Protein AF-A0A1B6HQV2-F1 (afdb_monomer_lite)

Secondary structure (DSSP, 8-state):
-------------S--S-PPPSS----S-------------S---TTS-----------PPP-PPPTT---------TT----------TTTS----HHHHHHHHHTTSPPHHHHHHHHHHHHHHHHHHHHHHHHHHHHHHHHHHHHHHHHHHHHHHHHHHHHHHHHHHHHHHHHHHHHHHHHHHHHHHHHHHHHHHHHHHHHHHHHHHHHHHHHHHHHT--GGG----HHHHHHHHHHHHH-

Foldseek 3Di:
DDDDDDDDPPDDDPDPPPDDDPDDDDDDPDDDDPPDDDDDDPDDDPPDDPPDPPVPPPPPDPPDPPPPDDPDPPDDPPPDPDDPPPDQPPVPRDPPVVVNVVVVVVVVDDDPVRVVVVVVVVVVVVVVVVVVVVVVVVVVVVVVVVVVVVVVVVVVVVVVVVVVVVVVVVVVVVVVVVVVVVVVVVVVVVVVVVVVVVVVLVVLVVLLVVLVVVLVVLCVDDDPSNDPDPVPVVSVVSNVVSD

Radius of gyration: 56.28 Å; chains: 1; bounding box: 92×66×167 Å

Sequence (243 aa):
MGAKTVMYSQLQPWSAAGAPPCMEQVSGPLVPLRISNYYKTPRPHPWRPTMGYENVEVVPLPSQPVTNALVDAGCSPRGMATEPLRFPNLVSGTERNPAHAARAALYTRYTPYEWTQNNLNHYNESDSNRNFAERLRSDAVRTMRETDEKTQVGQRDAGRRLGERITDITFWRNELATELERMIAESNLLQDTRRALEKARQDCEPPLHIAQECLYHRENRQGIDLVHDQAEQAILREVENLR

Structure (mmCIF, N/CA/C/O backbone):
data_AF-A0A1B6HQV2-F1
#
_entry.id   AF-A0A1B6HQV2-F1
#
loop_
_atom_site.group_PDB
_atom_site.id
_atom_site.type_symbol
_atom_site.label_atom_id
_atom_site.label_alt_id
_atom_site.label_comp_id
_atom_site.label_asym_id
_atom_site.label_entity_id
_atom_site.label_seq_id
_atom_site.pdbx_PDB_ins_code
_atom_site.Cartn_x
_atom_site.Cartn_y
_atom_site.Cartn_z
_atom_site.occupancy
_atom_site.B_iso_or_equiv
_atom_site.auth_seq_id
_atom_site.auth_comp_id
_atom_site.auth_asym_id
_atom_site.auth_atom_id
_atom_site.pdbx_PDB_model_num
ATOM 1 N N . MET A 1 1 ? -33.202 -7.731 -42.184 1.00 38.94 1 MET A N 1
ATOM 2 C CA . MET A 1 1 ? -31.990 -8.560 -42.360 1.00 38.94 1 MET A CA 1
ATOM 3 C C . MET A 1 1 ? -31.153 -7.933 -43.465 1.00 38.94 1 MET A C 1
ATOM 5 O O . MET A 1 1 ? -31.503 -8.081 -44.624 1.00 38.94 1 MET A O 1
ATOM 9 N N . GLY A 1 2 ? -30.140 -7.136 -43.113 1.00 40.97 2 GLY A N 1
ATOM 10 C CA . GLY A 1 2 ? -29.234 -6.502 -44.078 1.00 40.97 2 GLY A CA 1
ATOM 11 C C . GLY A 1 2 ? -27.887 -7.217 -44.060 1.00 40.97 2 GLY A C 1
ATOM 12 O O . GLY A 1 2 ? -27.273 -7.321 -42.998 1.00 40.97 2 GLY A O 1
ATOM 13 N N . ALA A 1 3 ? -27.470 -7.756 -45.203 1.00 45.06 3 ALA A N 1
ATOM 14 C CA . ALA A 1 3 ? -26.218 -8.487 -45.353 1.00 45.06 3 ALA A CA 1
ATOM 15 C C . ALA A 1 3 ? -25.016 -7.556 -45.116 1.00 45.06 3 ALA A C 1
ATOM 17 O O . ALA A 1 3 ? -24.882 -6.526 -45.774 1.00 45.06 3 ALA A O 1
ATOM 18 N N . LYS A 1 4 ? -24.142 -7.910 -44.165 1.00 39.09 4 LYS A N 1
ATOM 19 C CA . LYS A 1 4 ? -22.852 -7.242 -43.959 1.00 39.09 4 LYS A CA 1
ATOM 20 C C . LYS A 1 4 ? -21.823 -7.886 -44.886 1.00 39.09 4 LYS A C 1
ATOM 22 O O . LYS A 1 4 ? -21.407 -9.016 -44.648 1.00 39.09 4 LYS A O 1
ATOM 27 N N . THR A 1 5 ? -21.416 -7.169 -45.926 1.00 44.78 5 THR A N 1
ATOM 28 C CA . THR A 1 5 ? -20.267 -7.543 -46.757 1.00 44.78 5 THR A CA 1
ATOM 29 C C . THR A 1 5 ? -18.990 -7.345 -45.941 1.00 44.78 5 THR A C 1
ATOM 31 O O . THR A 1 5 ? -18.633 -6.219 -45.601 1.00 44.78 5 THR A O 1
ATOM 34 N N . VAL A 1 6 ? -18.323 -8.444 -45.590 1.00 44.47 6 VAL A N 1
ATOM 35 C CA . VAL A 1 6 ? -17.022 -8.442 -44.908 1.00 44.47 6 VAL A CA 1
ATOM 36 C C . VAL A 1 6 ? -15.936 -8.472 -45.979 1.00 44.47 6 VAL A C 1
ATOM 38 O O . VAL A 1 6 ? -15.788 -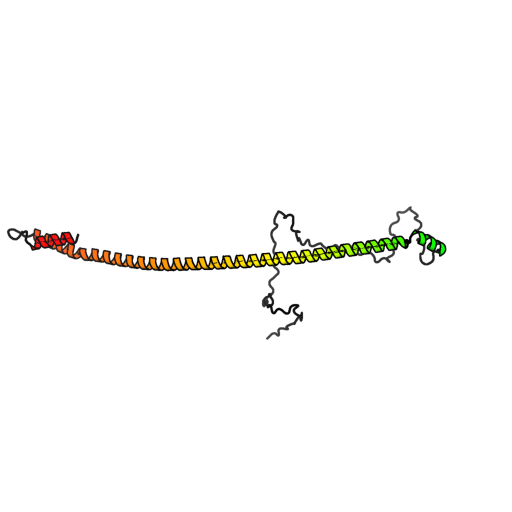9.468 -46.681 1.00 44.47 6 VAL A O 1
ATOM 41 N N . MET A 1 7 ? -15.184 -7.382 -46.125 1.00 42.34 7 MET A N 1
ATOM 42 C CA . MET A 1 7 ? -13.993 -7.352 -46.977 1.00 42.34 7 MET A CA 1
ATOM 43 C C . MET A 1 7 ? -12.786 -7.767 -46.132 1.00 42.34 7 MET A C 1
ATOM 45 O O . MET A 1 7 ? -12.382 -7.042 -45.224 1.00 42.34 7 MET A O 1
ATOM 49 N N . TYR A 1 8 ? -12.213 -8.937 -46.415 1.00 40.41 8 TYR A N 1
ATOM 50 C CA . TYR A 1 8 ? -10.944 -9.359 -45.827 1.00 40.41 8 TYR A CA 1
ATOM 51 C C . TYR A 1 8 ? -9.790 -8.682 -46.574 1.00 40.41 8 TYR A C 1
ATOM 53 O O . TYR A 1 8 ? -9.487 -9.026 -47.713 1.00 40.41 8 TYR A O 1
ATOM 61 N N . SER A 1 9 ? -9.122 -7.729 -45.925 1.00 45.09 9 SER A N 1
ATOM 62 C CA . SER A 1 9 ? -7.793 -7.272 -46.337 1.00 45.09 9 SER A CA 1
ATOM 63 C C . SER A 1 9 ? -6.770 -8.285 -45.828 1.00 45.09 9 SER A C 1
ATOM 65 O O . SER A 1 9 ? -6.369 -8.247 -44.665 1.00 45.09 9 SER A O 1
ATOM 67 N N . GLN A 1 10 ? -6.376 -9.221 -46.689 1.00 45.88 10 GLN A N 1
ATOM 68 C CA . GLN A 1 10 ? -5.333 -10.203 -46.409 1.00 45.88 10 GLN A CA 1
ATOM 69 C C . GLN A 1 10 ? -3.955 -9.520 -46.428 1.00 45.88 10 GLN A C 1
ATOM 71 O O . GLN A 1 10 ? -3.241 -9.560 -47.424 1.00 45.88 10 GLN A O 1
ATOM 76 N N . LEU A 1 11 ? -3.574 -8.892 -45.317 1.00 44.22 11 LEU A N 1
ATOM 77 C CA . LEU A 1 11 ? -2.174 -8.587 -45.029 1.00 44.22 11 LEU A CA 1
ATOM 78 C C . LEU A 1 11 ? -1.696 -9.590 -43.980 1.00 44.22 11 LEU A C 1
ATOM 80 O O . LEU A 1 11 ? -2.196 -9.626 -42.857 1.00 44.22 11 LEU A O 1
ATOM 84 N N . GLN A 1 12 ? -0.784 -10.465 -44.399 1.00 43.91 12 GLN A N 1
ATOM 85 C CA . GLN A 1 12 ? -0.153 -11.475 -43.549 1.00 43.91 12 GLN A CA 1
ATOM 86 C C . GLN A 1 12 ? 0.521 -10.812 -42.327 1.00 43.91 12 GLN A C 1
ATOM 88 O O . GLN A 1 12 ? 1.139 -9.755 -42.485 1.00 43.91 12 GLN A O 1
ATOM 93 N N . PRO A 1 13 ? 0.455 -11.411 -41.122 1.00 45.69 13 PRO A N 1
ATOM 94 C CA . PRO A 1 13 ? 1.165 -10.902 -39.952 1.00 45.69 13 PRO A CA 1
ATOM 95 C C . PRO A 1 13 ? 2.679 -11.050 -40.144 1.00 45.69 13 PRO A C 1
ATOM 97 O O . PRO A 1 13 ? 3.160 -12.129 -40.479 1.00 45.69 13 PRO A O 1
ATOM 100 N N . TRP A 1 14 ? 3.450 -9.991 -39.885 1.00 42.97 14 TRP A N 1
ATOM 101 C CA . TRP A 1 14 ? 4.913 -10.013 -40.038 1.00 42.97 14 TRP A CA 1
ATOM 102 C C . TRP A 1 14 ? 5.653 -10.774 -38.917 1.00 42.97 14 TRP A C 1
ATOM 104 O O . TRP A 1 14 ? 6.879 -10.839 -38.919 1.00 42.97 14 TRP A O 1
ATOM 114 N N . SER A 1 15 ? 4.936 -11.352 -37.948 1.00 51.12 15 SER A N 1
ATOM 115 C CA . SER A 1 15 ? 5.536 -11.983 -36.771 1.00 51.12 15 SER A CA 1
ATOM 116 C C . SER A 1 15 ? 4.798 -13.255 -36.357 1.00 51.12 15 SER A C 1
ATOM 118 O O . SER A 1 15 ? 3.571 -13.281 -36.291 1.00 51.12 15 SER A O 1
ATOM 120 N N . ALA A 1 16 ? 5.572 -14.301 -36.051 1.00 47.38 16 ALA A N 1
ATOM 121 C CA . ALA A 1 16 ? 5.103 -15.605 -35.577 1.00 47.38 16 ALA A CA 1
ATOM 122 C C . ALA A 1 16 ? 4.893 -15.670 -34.049 1.00 47.38 16 ALA A C 1
ATOM 124 O O . ALA A 1 16 ? 4.540 -16.720 -33.515 1.00 47.38 16 ALA A O 1
ATOM 125 N N . ALA A 1 17 ? 5.107 -14.569 -33.325 1.00 49.97 17 ALA A N 1
ATOM 126 C CA . ALA A 1 17 ? 4.771 -14.493 -31.909 1.00 49.97 17 ALA A CA 1
ATOM 127 C C . ALA A 1 17 ? 3.278 -14.164 -31.783 1.00 49.97 17 ALA A C 1
ATOM 129 O O . ALA A 1 17 ? 2.864 -13.074 -32.167 1.00 49.97 17 ALA A O 1
ATOM 130 N N . GLY A 1 18 ? 2.477 -15.107 -31.277 1.00 50.56 18 GLY A N 1
ATOM 131 C CA . GLY A 1 18 ? 1.019 -15.010 -31.112 1.00 50.56 18 GLY A CA 1
ATOM 132 C C . GLY A 1 18 ? 0.544 -13.951 -30.108 1.00 50.56 18 GLY A C 1
ATOM 133 O O . GLY A 1 18 ? -0.189 -14.267 -29.176 1.00 50.56 18 GLY A O 1
ATOM 134 N N . ALA A 1 19 ? 0.957 -12.697 -30.284 1.00 48.72 19 ALA A N 1
ATOM 135 C CA . ALA A 1 19 ? 0.431 -11.555 -29.560 1.00 48.72 19 ALA A CA 1
ATOM 136 C C . ALA A 1 19 ? -0.915 -11.137 -30.184 1.00 48.72 19 ALA A C 1
ATOM 138 O O . ALA A 1 19 ? -0.982 -10.943 -31.403 1.00 48.72 19 ALA A O 1
ATOM 139 N N . PRO A 1 20 ? -1.994 -10.996 -29.394 1.00 49.72 20 PRO A N 1
ATOM 140 C CA . PRO A 1 20 ? -3.262 -10.510 -29.916 1.00 49.72 20 PRO A CA 1
ATOM 141 C C . PRO A 1 20 ? -3.108 -9.060 -30.418 1.00 49.72 20 PRO A C 1
ATOM 143 O O . PRO A 1 20 ? -2.337 -8.292 -29.832 1.00 49.72 20 PRO A O 1
ATOM 146 N N . PRO A 1 21 ? -3.815 -8.658 -31.492 1.00 49.97 21 PRO A N 1
ATOM 147 C CA . PRO A 1 21 ? -3.730 -7.303 -32.025 1.00 49.97 21 PRO A CA 1
ATOM 148 C C . PRO A 1 21 ? -4.145 -6.293 -30.950 1.00 49.97 21 PRO A C 1
ATOM 150 O O . PRO A 1 21 ? -5.213 -6.418 -30.359 1.00 49.97 21 PRO A O 1
ATOM 153 N N . CYS A 1 22 ? -3.325 -5.271 -30.710 1.00 50.47 22 CYS A N 1
ATOM 154 C CA . CYS A 1 22 ? -3.585 -4.234 -29.705 1.00 50.47 22 CYS A CA 1
ATOM 155 C C . CYS A 1 22 ? -4.666 -3.213 -30.110 1.00 50.47 22 CYS A C 1
ATOM 157 O O . CYS A 1 22 ? -4.831 -2.200 -29.432 1.00 50.47 22 CYS A O 1
ATOM 159 N N . MET A 1 23 ? -5.394 -3.448 -31.203 1.00 48.88 23 MET A N 1
ATOM 160 C CA . MET A 1 23 ? -6.497 -2.593 -31.627 1.00 48.88 23 MET A CA 1
ATOM 161 C C . MET A 1 23 ? -7.816 -3.341 -31.497 1.00 48.88 23 MET A C 1
ATOM 163 O O . MET A 1 23 ? -8.076 -4.328 -32.183 1.00 48.88 23 MET A O 1
ATOM 167 N N . GLU A 1 24 ? -8.627 -2.843 -30.574 1.00 54.00 24 GLU A N 1
ATOM 168 C CA . GLU A 1 24 ? -9.977 -3.298 -30.293 1.00 54.00 24 GLU A CA 1
ATOM 169 C C . GLU A 1 24 ? -10.894 -3.110 -31.514 1.00 54.00 24 GLU A C 1
ATOM 171 O O . GLU A 1 24 ? -10.755 -2.175 -32.309 1.00 54.00 24 GLU A O 1
ATOM 176 N N . GLN A 1 25 ? -11.845 -4.027 -31.673 1.00 42.69 25 GLN A N 1
ATOM 177 C CA . GLN A 1 25 ? -12.795 -4.049 -32.776 1.00 42.69 25 GLN A CA 1
ATOM 178 C C . GLN A 1 25 ? -13.815 -2.909 -32.607 1.00 42.69 25 GLN A C 1
ATOM 180 O O . GLN A 1 25 ? -14.772 -3.023 -31.843 1.00 42.69 25 GLN A O 1
ATOM 185 N N . VAL A 1 26 ? -13.634 -1.797 -33.326 1.00 45.22 26 VAL A N 1
ATOM 186 C CA . VAL A 1 26 ? -14.568 -0.660 -33.268 1.00 45.22 26 VAL A CA 1
ATOM 187 C C . VAL A 1 26 ? -15.853 -1.021 -34.011 1.00 45.22 26 VAL A C 1
ATOM 189 O O . VAL A 1 26 ? -15.955 -0.900 -35.231 1.00 45.22 26 VAL A O 1
ATOM 192 N N . SER A 1 27 ? -16.856 -1.480 -33.266 1.00 45.59 27 SER A N 1
ATOM 193 C CA . SER A 1 27 ? -18.238 -1.536 -33.737 1.00 45.59 27 SER A CA 1
ATOM 194 C C . SER A 1 27 ? -19.009 -0.353 -33.150 1.00 45.59 27 SER A C 1
ATOM 196 O O . SER A 1 27 ? -19.350 -0.327 -31.974 1.00 45.59 27 SER A O 1
ATOM 198 N N . GLY A 1 28 ? -19.246 0.669 -33.974 1.00 54.72 28 GLY A N 1
ATOM 199 C CA . GLY A 1 28 ? -19.989 1.869 -33.592 1.00 54.72 28 GLY A CA 1
ATOM 200 C C . GLY A 1 28 ? -20.002 2.918 -34.711 1.00 54.72 28 GLY A C 1
ATOM 201 O O . GLY A 1 28 ? -19.151 2.861 -35.602 1.00 54.72 28 GLY A O 1
ATOM 202 N N . PRO A 1 29 ? -20.978 3.844 -34.723 1.00 47.47 29 PRO A N 1
ATOM 203 C CA . PRO A 1 29 ? -21.042 4.909 -35.722 1.00 47.47 29 PRO A CA 1
ATOM 204 C C . PRO A 1 29 ? -19.807 5.819 -35.634 1.00 47.47 29 PRO A C 1
ATOM 206 O O . PRO A 1 29 ? -19.293 6.075 -34.546 1.00 47.47 29 PRO A O 1
ATOM 209 N N . LEU A 1 30 ? -19.333 6.298 -36.791 1.00 46.31 30 LEU A N 1
ATOM 210 C CA . LEU A 1 30 ? -18.141 7.145 -36.911 1.00 46.31 30 LEU A CA 1
ATOM 211 C C . LEU A 1 30 ? -18.279 8.402 -36.038 1.00 46.31 30 LEU A C 1
ATOM 213 O O . LEU A 1 30 ? -19.141 9.247 -36.279 1.00 46.31 30 LEU A O 1
ATOM 217 N N . VAL A 1 31 ? -17.414 8.529 -35.031 1.00 48.00 31 VAL A N 1
ATOM 218 C CA . VAL A 1 31 ? -17.305 9.745 -34.217 1.00 48.00 31 VAL A CA 1
ATOM 219 C C . VAL A 1 31 ? -16.608 10.828 -35.057 1.00 48.00 31 VAL A C 1
ATOM 221 O O . VAL A 1 31 ? -15.576 10.535 -35.665 1.00 48.00 31 VAL A O 1
ATOM 224 N N . PRO A 1 32 ? -17.120 12.074 -35.115 1.00 46.41 32 PRO A N 1
ATOM 225 C CA . PRO A 1 32 ? -16.472 13.141 -35.870 1.00 46.41 32 PRO A CA 1
ATOM 226 C C . PRO A 1 32 ? -15.071 13.451 -35.329 1.00 46.41 32 PRO A C 1
ATOM 228 O O . PRO A 1 32 ? -14.851 13.468 -34.116 1.00 46.41 32 PRO A O 1
ATOM 231 N N . LEU A 1 33 ? -14.139 13.753 -36.236 1.00 42.56 33 LEU A N 1
ATOM 232 C CA . LEU A 1 33 ? -12.773 14.175 -35.922 1.00 42.56 33 LEU A CA 1
ATOM 233 C C . LEU A 1 33 ? -12.781 15.403 -34.996 1.00 42.56 33 LEU A C 1
ATOM 235 O O . LEU A 1 33 ? -13.087 16.522 -35.407 1.00 42.56 33 LEU A O 1
ATOM 239 N N . ARG A 1 34 ? -12.408 15.199 -33.730 1.00 40.31 34 ARG A N 1
ATOM 240 C CA . ARG A 1 34 ? -12.084 16.277 -32.791 1.00 40.31 34 ARG A CA 1
ATOM 241 C C . ARG A 1 34 ? -10.742 16.893 -33.195 1.00 40.31 34 ARG A C 1
ATOM 243 O O . ARG A 1 34 ? -9.69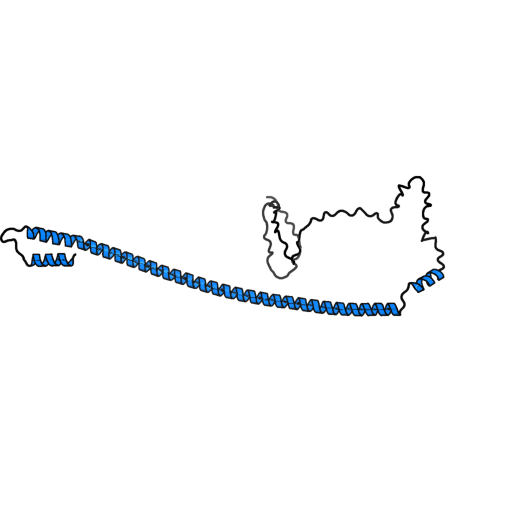0 16.365 -32.849 1.00 40.31 34 ARG A O 1
ATOM 250 N N . ILE A 1 35 ? -10.775 18.028 -33.891 1.00 42.50 35 ILE A N 1
ATOM 251 C CA . ILE A 1 35 ? -9.605 18.907 -34.024 1.00 42.50 35 ILE A CA 1
ATOM 252 C C . ILE A 1 35 ? -9.340 19.500 -32.634 1.00 42.50 35 ILE A C 1
ATOM 254 O O . ILE A 1 35 ? -10.077 20.364 -32.160 1.00 42.50 35 ILE A O 1
ATOM 258 N N . SER A 1 36 ? -8.339 18.966 -31.939 1.00 36.38 36 SER A N 1
ATOM 259 C CA . SER A 1 36 ? -7.914 19.450 -30.627 1.00 36.38 36 SER A CA 1
ATOM 260 C C . SER A 1 36 ? -6.828 20.512 -30.795 1.00 36.38 36 SER A C 1
ATOM 262 O O . SER A 1 36 ? -5.746 20.228 -31.309 1.00 36.38 36 SER A O 1
ATOM 264 N N . ASN A 1 37 ? -7.114 21.732 -30.339 1.00 43.25 37 ASN A N 1
ATOM 265 C CA . ASN A 1 37 ? -6.130 22.801 -30.193 1.00 43.25 37 ASN A CA 1
ATOM 266 C C . ASN A 1 37 ? -5.251 22.507 -28.968 1.00 43.25 37 ASN A C 1
ATOM 268 O O . ASN A 1 37 ? -5.665 22.751 -27.835 1.00 43.25 37 ASN A O 1
ATOM 272 N N . TYR A 1 38 ? -4.046 21.976 -29.186 1.00 41.09 38 TYR A N 1
ATOM 273 C CA . TYR A 1 38 ? -3.078 21.722 -28.117 1.00 41.09 38 TYR A CA 1
ATOM 274 C C . TYR A 1 38 ? -2.182 22.943 -27.837 1.00 41.09 38 TYR A C 1
ATOM 276 O O . TYR A 1 38 ? -1.761 23.672 -28.734 1.00 41.09 38 TYR A O 1
ATOM 284 N N . TYR A 1 39 ? -1.930 23.158 -26.547 1.00 40.59 39 TYR A N 1
ATOM 285 C CA . TYR A 1 39 ? -1.281 24.309 -25.922 1.00 40.59 39 TYR A CA 1
ATOM 286 C C . TYR A 1 39 ? 0.115 24.656 -26.472 1.00 40.59 39 TYR A C 1
ATOM 288 O O . TYR A 1 39 ? 0.999 23.807 -26.566 1.00 40.59 39 TYR A O 1
ATOM 296 N N . LYS A 1 40 ? 0.345 25.954 -26.719 1.00 42.22 40 LYS A N 1
ATOM 297 C CA . LYS A 1 40 ? 1.678 26.554 -26.886 1.00 42.22 40 LYS A CA 1
ATOM 298 C C . LYS A 1 40 ? 2.413 26.561 -25.539 1.00 42.22 40 LYS A C 1
ATOM 300 O O . LYS A 1 40 ? 2.026 27.297 -24.636 1.00 42.22 40 LYS A O 1
ATOM 305 N N . THR A 1 41 ? 3.503 25.812 -25.407 1.00 44.19 41 THR A N 1
ATOM 306 C CA . THR A 1 41 ? 4.485 26.017 -24.327 1.00 44.19 41 THR A CA 1
ATOM 307 C C . THR A 1 41 ? 5.475 27.128 -24.719 1.00 44.19 41 THR A C 1
ATOM 309 O O . THR A 1 41 ? 6.052 27.031 -25.802 1.00 44.19 41 THR A O 1
ATOM 312 N N . PRO A 1 42 ? 5.732 28.167 -23.894 1.00 48.84 42 PRO A N 1
ATOM 313 C CA . PRO A 1 42 ? 6.432 29.379 -24.349 1.00 48.84 42 PRO A CA 1
ATOM 314 C C . PRO A 1 42 ? 7.967 29.300 -24.377 1.00 48.84 42 PRO A C 1
ATOM 316 O O . PRO A 1 42 ? 8.606 30.313 -24.650 1.00 48.84 42 PRO A O 1
ATOM 319 N N . ARG A 1 43 ? 8.594 28.162 -24.048 1.00 51.94 43 ARG A N 1
ATOM 320 C CA . ARG A 1 43 ? 10.065 28.050 -24.027 1.00 51.94 43 ARG A CA 1
ATOM 321 C C . ARG A 1 43 ? 10.537 26.735 -24.659 1.00 51.94 43 ARG A C 1
ATOM 323 O O . ARG A 1 43 ? 10.225 25.677 -24.114 1.00 51.94 43 ARG A O 1
ATOM 330 N N . PRO A 1 44 ? 11.274 26.774 -25.783 1.00 52.97 44 PRO A N 1
ATOM 331 C CA . PRO A 1 44 ? 11.853 25.577 -26.383 1.00 52.97 44 PRO A CA 1
ATOM 332 C C . PRO A 1 44 ? 13.062 25.094 -25.565 1.00 52.97 44 PRO A C 1
ATOM 334 O O . PRO A 1 44 ? 13.909 25.891 -25.162 1.00 52.97 44 PRO A O 1
ATOM 337 N N . HIS A 1 45 ? 13.148 23.785 -25.312 1.00 47.34 45 HIS A N 1
ATOM 338 C CA . HIS A 1 45 ? 14.348 23.164 -24.743 1.00 47.34 45 HIS A CA 1
ATOM 339 C C . HIS A 1 45 ? 15.403 22.924 -25.841 1.00 47.34 45 HIS A C 1
ATOM 341 O O . HIS A 1 45 ? 15.023 22.576 -26.958 1.00 47.34 45 HIS A O 1
ATOM 347 N N . PRO A 1 46 ? 16.715 23.019 -25.543 1.00 57.50 46 PRO A N 1
ATOM 348 C CA . PRO A 1 46 ? 17.762 23.138 -26.570 1.00 57.50 46 PRO A CA 1
ATOM 349 C C . PRO A 1 46 ? 17.977 21.909 -27.469 1.00 57.50 46 PRO A C 1
ATOM 351 O O . PRO A 1 46 ? 18.612 22.031 -28.508 1.00 57.50 46 PRO A O 1
ATOM 354 N N . TRP A 1 47 ? 17.469 20.731 -27.089 1.00 43.56 47 TRP A N 1
ATOM 355 C CA . TRP A 1 47 ? 17.796 19.458 -27.755 1.00 43.56 47 TRP A CA 1
ATOM 356 C C . TRP A 1 47 ? 16.582 18.683 -28.276 1.00 43.56 47 TRP A C 1
ATOM 358 O O . TRP A 1 47 ? 16.704 17.519 -28.648 1.00 43.56 47 TRP A O 1
ATOM 368 N N . ARG A 1 48 ? 15.398 19.304 -28.312 1.00 51.59 48 ARG A N 1
ATOM 369 C CA . ARG A 1 48 ? 14.211 18.704 -28.933 1.00 51.59 48 ARG A CA 1
ATOM 370 C C . ARG A 1 48 ? 13.916 19.442 -30.240 1.00 51.59 48 ARG A C 1
ATOM 372 O O . ARG A 1 48 ? 13.526 20.604 -30.167 1.00 51.59 48 ARG A O 1
ATOM 379 N N . PRO A 1 49 ? 14.037 18.796 -31.414 1.00 45.53 49 PRO A N 1
ATOM 380 C CA . PRO A 1 49 ? 13.500 19.351 -32.647 1.00 45.53 49 PRO A CA 1
ATOM 381 C C . PRO A 1 49 ? 11.999 19.575 -32.468 1.00 45.53 49 PRO A C 1
ATOM 383 O O . PRO A 1 49 ? 11.254 18.649 -32.130 1.00 45.53 49 PRO A O 1
ATOM 386 N N . THR A 1 50 ? 11.551 20.813 -32.638 1.00 49.12 50 THR A N 1
ATOM 387 C CA . THR A 1 50 ? 10.131 21.144 -32.671 1.00 49.12 50 THR A CA 1
ATOM 388 C C . THR A 1 50 ? 9.558 20.482 -33.922 1.00 49.12 50 THR A C 1
ATOM 390 O O . THR A 1 50 ? 9.717 21.008 -35.018 1.00 49.12 50 THR A O 1
ATOM 393 N N . MET A 1 51 ? 8.914 19.316 -33.796 1.00 50.31 51 MET A N 1
ATOM 394 C CA . MET A 1 51 ? 8.030 18.810 -34.853 1.00 50.31 51 MET A CA 1
ATOM 395 C C . MET A 1 51 ? 6.780 19.694 -34.878 1.00 50.31 51 MET A C 1
ATOM 397 O O . MET A 1 51 ? 5.712 19.325 -34.396 1.00 50.31 51 MET A O 1
ATOM 401 N N . GLY A 1 52 ? 6.944 20.912 -35.385 1.00 46.38 52 GLY A N 1
ATOM 402 C CA . GLY A 1 52 ? 5.852 21.627 -36.006 1.00 46.38 52 GLY A CA 1
ATOM 403 C C . GLY A 1 52 ? 5.657 20.982 -37.365 1.00 46.38 52 GLY A C 1
ATOM 404 O O . GLY A 1 52 ? 6.542 21.061 -38.212 1.00 46.38 52 GLY A O 1
ATOM 405 N N . TYR A 1 53 ? 4.521 20.325 -37.572 1.00 48.97 53 TYR A N 1
ATOM 406 C CA . TYR A 1 53 ? 4.017 20.184 -38.928 1.00 48.97 53 TYR A CA 1
ATOM 407 C C . TYR A 1 53 ? 3.627 21.593 -39.371 1.00 48.97 53 TYR A C 1
ATOM 409 O O . TYR A 1 53 ? 2.505 22.043 -39.149 1.00 48.97 53 TYR A O 1
ATOM 417 N N . GLU A 1 54 ? 4.589 22.335 -39.910 1.00 46.06 54 GLU A N 1
ATOM 418 C CA . GLU A 1 54 ? 4.251 23.411 -40.819 1.00 46.06 54 GLU A CA 1
ATOM 419 C C . GLU A 1 54 ? 3.681 22.699 -42.042 1.00 46.06 54 GLU A C 1
ATOM 421 O O . GLU A 1 54 ? 4.350 21.859 -42.649 1.00 46.06 54 GLU A O 1
ATOM 426 N N . ASN A 1 55 ? 2.402 22.937 -42.337 1.00 48.56 55 ASN A N 1
ATOM 427 C CA . ASN A 1 55 ? 1.877 22.597 -43.647 1.00 48.56 55 ASN A CA 1
ATOM 428 C C . ASN A 1 55 ? 2.689 23.443 -44.621 1.00 48.56 55 ASN A C 1
ATOM 430 O O . ASN A 1 55 ? 2.372 24.609 -44.839 1.00 48.56 55 ASN A O 1
ATOM 434 N N . VAL A 1 56 ? 3.785 22.882 -45.130 1.00 52.16 56 VAL A N 1
ATOM 435 C CA . VAL A 1 56 ? 4.479 23.445 -46.273 1.00 52.16 56 VAL A CA 1
ATOM 436 C C . VAL A 1 56 ? 3.444 23.374 -47.377 1.00 52.16 56 VAL A C 1
ATOM 438 O O . VAL A 1 56 ? 3.161 22.294 -47.901 1.00 52.16 56 VAL A O 1
ATOM 441 N N . GLU A 1 57 ? 2.803 24.507 -47.665 1.00 56.34 57 GLU A N 1
ATOM 442 C CA . GLU A 1 57 ? 2.090 24.660 -48.918 1.00 56.34 57 GLU A CA 1
ATOM 443 C C . GLU A 1 57 ? 3.101 24.286 -49.990 1.00 56.34 57 GLU A C 1
ATOM 445 O O . GLU A 1 57 ? 4.139 24.933 -50.149 1.00 56.34 57 GLU A O 1
ATOM 450 N N . VAL A 1 58 ? 2.848 23.157 -50.649 1.00 51.53 58 VAL A N 1
ATOM 451 C CA . VAL A 1 58 ? 3.655 22.724 -51.775 1.00 51.53 58 VAL A CA 1
ATOM 452 C C . VAL A 1 58 ? 3.384 23.756 -52.852 1.00 51.53 58 VAL A C 1
ATOM 454 O O . VAL A 1 58 ? 2.420 23.627 -53.601 1.00 51.53 58 VAL A O 1
ATOM 457 N N . VAL A 1 59 ? 4.188 24.820 -52.881 1.00 56.62 59 VAL A N 1
ATOM 458 C CA . VAL A 1 59 ? 4.210 25.759 -53.993 1.00 56.62 59 VAL A CA 1
ATOM 459 C C . VAL A 1 59 ? 4.603 24.902 -55.185 1.00 56.62 59 VAL A C 1
ATOM 461 O O . VAL A 1 59 ? 5.735 24.404 -55.217 1.00 56.62 59 VAL A O 1
ATOM 464 N N . PRO A 1 60 ? 3.685 24.637 -56.131 1.00 56.06 60 PRO A N 1
ATOM 465 C CA . PRO A 1 60 ? 4.045 23.871 -57.301 1.00 56.06 60 PRO A CA 1
ATOM 466 C C . PRO A 1 60 ? 5.137 24.682 -57.985 1.00 56.06 60 PRO A C 1
ATOM 468 O O . PRO A 1 60 ? 4.924 25.855 -58.304 1.00 56.06 60 PRO A O 1
ATOM 471 N N . LEU A 1 61 ? 6.322 24.094 -58.161 1.00 51.88 61 LEU A N 1
ATOM 472 C CA . LEU A 1 61 ? 7.328 24.716 -59.009 1.00 51.88 61 LEU A CA 1
ATOM 473 C C . LEU A 1 61 ? 6.642 25.004 -60.351 1.00 51.88 61 LEU A C 1
ATOM 475 O O . LEU A 1 61 ? 5.998 24.093 -60.887 1.00 51.88 61 LEU A O 1
ATOM 479 N N . PRO A 1 62 ? 6.713 26.244 -60.873 1.00 56.94 62 PRO A N 1
ATOM 480 C CA . PRO A 1 62 ? 6.141 26.537 -62.175 1.00 56.94 62 PRO A CA 1
ATOM 481 C C . PRO A 1 62 ? 6.722 25.522 -63.151 1.00 56.94 62 PRO A C 1
ATOM 483 O O . PRO A 1 62 ? 7.931 25.277 -63.131 1.00 56.94 62 PRO A O 1
ATOM 486 N N . SER A 1 63 ? 5.848 24.877 -63.926 1.00 59.66 63 SER A N 1
ATOM 487 C CA . SER A 1 63 ? 6.221 23.820 -64.861 1.00 59.66 63 SER A CA 1
ATOM 488 C C . SER A 1 63 ? 7.416 24.290 -65.678 1.00 59.66 63 SER A C 1
ATOM 490 O O . SER A 1 63 ? 7.279 25.182 -66.519 1.00 59.66 63 SER A O 1
ATOM 492 N N . GLN A 1 64 ? 8.598 23.740 -65.400 1.00 56.06 64 GLN A N 1
ATOM 493 C CA . GLN A 1 64 ? 9.749 24.039 -66.231 1.00 56.06 64 GLN A CA 1
ATOM 494 C C . GLN A 1 64 ? 9.453 23.450 -67.608 1.00 56.06 64 GLN A C 1
ATOM 496 O O . GLN A 1 64 ? 9.028 22.291 -67.689 1.00 56.06 64 GLN A O 1
ATOM 501 N N . PRO A 1 65 ? 9.601 24.233 -68.687 1.00 50.16 65 PRO A N 1
ATOM 502 C CA . PRO A 1 65 ? 9.348 23.719 -70.015 1.00 50.16 65 PRO A CA 1
ATOM 503 C C . PRO A 1 65 ? 10.280 22.530 -70.247 1.00 50.16 65 PRO A C 1
ATOM 505 O O . PRO A 1 65 ? 11.497 22.629 -70.083 1.00 50.16 65 PRO A O 1
ATOM 508 N N . VAL A 1 66 ? 9.690 21.394 -70.621 1.00 49.97 66 VAL A N 1
ATOM 509 C CA . VAL A 1 66 ? 10.428 20.277 -71.214 1.00 49.97 66 VAL A CA 1
ATOM 510 C C . VAL A 1 66 ? 11.258 20.876 -72.350 1.00 49.97 66 VAL A C 1
ATOM 512 O O . VAL A 1 66 ? 10.726 21.635 -73.160 1.00 49.97 66 VAL A O 1
ATOM 515 N N . THR A 1 67 ? 12.559 20.597 -72.360 1.00 48.75 67 THR A N 1
ATOM 516 C CA . THR A 1 67 ? 13.653 21.333 -73.025 1.00 48.75 67 THR A CA 1
ATOM 517 C C . THR A 1 67 ? 13.607 21.453 -74.558 1.00 48.75 67 THR A C 1
ATOM 519 O O . THR A 1 67 ? 14.631 21.714 -75.174 1.00 48.75 67 THR A O 1
ATOM 522 N N . ASN A 1 68 ? 12.441 21.346 -75.198 1.00 52.16 68 ASN A N 1
ATOM 523 C CA . ASN A 1 68 ? 12.268 21.515 -76.644 1.00 52.16 68 ASN A CA 1
ATOM 524 C C . ASN A 1 68 ? 11.218 22.568 -77.050 1.00 52.16 68 ASN A C 1
ATOM 526 O O . ASN A 1 68 ? 10.920 22.695 -78.236 1.00 52.16 68 ASN A O 1
ATOM 530 N N . ALA A 1 69 ? 10.661 23.346 -76.117 1.00 47.09 69 ALA A N 1
ATOM 531 C CA . ALA A 1 69 ? 9.825 24.490 -76.478 1.00 47.09 69 ALA A CA 1
ATOM 532 C C . ALA A 1 69 ? 10.713 25.683 -76.880 1.00 47.09 69 ALA A C 1
ATOM 534 O O . ALA A 1 69 ? 11.365 26.293 -76.033 1.00 47.09 69 ALA A O 1
ATOM 535 N N . LEU A 1 70 ? 10.750 25.998 -78.179 1.00 52.09 70 LEU A N 1
ATOM 536 C CA . LEU A 1 70 ? 11.301 27.249 -78.701 1.00 52.09 70 LEU A CA 1
ATOM 537 C C . LEU A 1 70 ? 10.610 28.418 -77.989 1.00 52.09 70 LEU A C 1
ATOM 539 O O . LEU A 1 70 ? 9.403 28.606 -78.126 1.00 52.09 70 LEU A O 1
ATOM 543 N N . VAL A 1 71 ? 11.373 29.174 -77.203 1.00 44.56 71 VAL A N 1
ATOM 544 C CA . VAL A 1 71 ? 10.907 30.428 -76.610 1.00 44.56 71 VAL A CA 1
ATOM 545 C C . VAL A 1 71 ? 10.653 31.404 -77.756 1.00 44.56 71 VAL A C 1
ATOM 547 O O . VAL A 1 71 ? 11.585 31.768 -78.472 1.00 44.56 71 VAL A O 1
ATOM 550 N N . ASP A 1 72 ? 9.397 31.806 -77.937 1.00 47.09 72 ASP A N 1
ATOM 551 C CA . ASP A 1 72 ? 9.045 32.906 -78.829 1.00 47.09 72 ASP A CA 1
ATOM 552 C C . ASP A 1 72 ? 9.616 34.207 -78.242 1.00 47.09 72 ASP A C 1
ATOM 554 O O . ASP A 1 72 ? 9.349 34.565 -77.089 1.00 47.09 72 ASP A O 1
ATOM 558 N N . ALA A 1 73 ? 10.488 34.874 -78.996 1.00 50.56 73 ALA A N 1
ATOM 559 C CA . ALA A 1 73 ? 11.263 36.022 -78.534 1.00 50.56 73 ALA A CA 1
ATOM 560 C C . ALA A 1 73 ? 10.403 37.298 -78.553 1.00 50.56 73 ALA A C 1
ATOM 562 O O . ALA A 1 73 ? 10.552 38.172 -79.403 1.00 50.56 73 ALA A O 1
ATOM 563 N N . GLY A 1 74 ? 9.473 37.408 -77.608 1.00 47.84 74 GLY A N 1
ATOM 564 C CA . GLY A 1 74 ? 8.507 38.502 -77.548 1.00 47.84 74 GLY A CA 1
ATOM 565 C C . GLY A 1 74 ? 8.911 39.666 -76.642 1.00 47.84 74 GLY A C 1
ATOM 566 O O . GLY A 1 74 ? 8.253 39.864 -75.629 1.00 47.84 74 GLY A O 1
ATOM 567 N N . CYS A 1 75 ? 9.973 40.412 -76.986 1.00 53.38 75 CYS A N 1
ATOM 568 C CA . CYS A 1 75 ? 10.092 41.877 -76.802 1.00 53.38 75 CYS A CA 1
ATOM 569 C C . CYS A 1 75 ? 11.521 42.363 -77.112 1.00 53.38 75 CYS A C 1
ATOM 571 O O . CYS A 1 75 ? 12.364 42.461 -76.222 1.00 53.38 75 CYS A O 1
ATOM 573 N N . SER A 1 76 ? 11.786 42.739 -78.365 1.00 52.28 76 SER A N 1
ATOM 574 C CA . SER A 1 76 ? 12.943 43.578 -78.707 1.00 52.28 76 SER A CA 1
ATOM 575 C C . SER A 1 76 ? 12.475 45.035 -78.822 1.00 52.28 76 SER A C 1
ATOM 577 O O . SER A 1 76 ? 11.661 45.341 -79.699 1.00 52.28 76 SER A O 1
ATOM 579 N N . PRO A 1 77 ? 12.938 45.955 -77.954 1.00 53.22 77 PRO A N 1
ATOM 580 C CA . PRO A 1 77 ? 12.624 47.374 -78.070 1.00 53.22 77 PRO A CA 1
ATOM 581 C C . PRO A 1 77 ? 13.091 47.926 -79.423 1.00 53.22 77 PRO A C 1
ATOM 583 O O . PRO A 1 77 ? 14.170 47.593 -79.918 1.00 53.22 77 PRO A O 1
ATOM 586 N N . ARG A 1 78 ? 12.254 48.768 -80.034 1.00 52.75 78 ARG A N 1
ATOM 587 C CA . ARG A 1 78 ? 12.425 49.277 -81.401 1.00 52.75 78 ARG A CA 1
ATOM 588 C C . ARG A 1 78 ? 13.735 50.078 -81.514 1.00 52.75 78 ARG A C 1
ATOM 590 O O . ARG A 1 78 ? 13.813 51.190 -81.005 1.00 52.75 78 ARG A O 1
ATOM 597 N N . GLY A 1 79 ? 14.748 49.503 -82.173 1.00 60.97 79 GLY A N 1
ATOM 598 C CA . GLY A 1 79 ? 1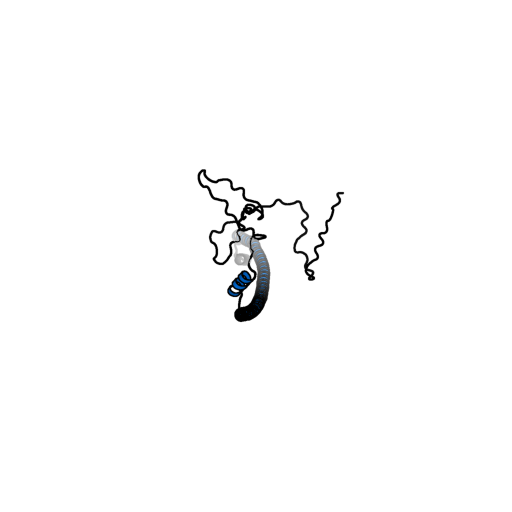6.046 50.147 -82.436 1.00 60.97 79 GLY A CA 1
ATOM 599 C C . GLY A 1 79 ? 17.292 49.276 -82.223 1.00 60.97 79 GLY A C 1
ATOM 600 O O . GLY A 1 79 ? 18.368 49.672 -82.655 1.00 60.97 79 GLY A O 1
ATOM 601 N N . MET A 1 80 ? 17.178 48.089 -81.616 1.00 57.84 80 MET A N 1
ATOM 602 C CA . MET A 1 80 ? 18.287 47.125 -81.540 1.00 57.84 80 MET A CA 1
ATOM 603 C C . MET A 1 80 ? 18.162 46.064 -82.640 1.00 57.84 80 MET A C 1
ATOM 605 O O . MET A 1 80 ? 17.334 45.163 -82.543 1.00 57.84 80 MET A O 1
ATOM 609 N N . ALA A 1 81 ? 18.997 46.145 -83.678 1.00 57.19 81 ALA A N 1
ATOM 610 C CA . ALA A 1 81 ? 19.231 45.020 -84.580 1.00 57.19 81 ALA A CA 1
ATOM 611 C C . ALA A 1 81 ? 20.218 44.060 -83.902 1.00 57.19 81 ALA A C 1
ATOM 613 O O . ALA A 1 81 ? 21.431 44.218 -84.017 1.00 57.19 81 ALA A O 1
ATOM 614 N N . THR A 1 82 ? 19.713 43.092 -83.140 1.00 56.72 82 THR A N 1
ATOM 615 C CA . THR A 1 82 ? 20.527 41.936 -82.759 1.00 56.72 82 THR A CA 1
ATOM 616 C C . THR A 1 82 ? 20.378 40.902 -83.864 1.00 56.72 82 THR A C 1
ATOM 618 O O . THR A 1 82 ? 19.329 40.266 -83.971 1.00 56.72 82 THR A O 1
ATOM 621 N N . GLU A 1 83 ? 21.405 40.760 -84.704 1.00 60.03 83 GLU A N 1
ATOM 622 C CA . GLU A 1 83 ? 21.556 39.581 -85.561 1.00 60.03 83 GLU A CA 1
ATOM 623 C C . GLU A 1 83 ? 21.320 38.324 -84.703 1.00 60.03 83 GLU A C 1
ATOM 625 O O . GLU A 1 83 ? 21.933 38.209 -83.633 1.00 60.03 83 GLU A O 1
ATOM 630 N N . PRO A 1 84 ? 20.424 37.401 -85.099 1.00 56.06 84 PRO A N 1
ATOM 631 C CA . PRO A 1 84 ? 20.194 36.184 -84.336 1.00 56.06 84 PRO A CA 1
ATOM 632 C C . PRO A 1 84 ? 21.521 35.449 -84.143 1.00 56.06 84 PRO A C 1
ATOM 634 O O . PRO A 1 84 ? 22.215 35.149 -85.117 1.00 56.06 84 PRO A O 1
ATOM 637 N N . LEU A 1 85 ? 21.892 35.152 -82.894 1.00 58.59 85 LEU A N 1
ATOM 638 C CA . LEU A 1 85 ? 23.080 34.352 -82.603 1.00 58.59 85 LEU A CA 1
ATOM 639 C C . LEU A 1 85 ? 22.944 33.000 -83.310 1.00 58.59 85 LEU A C 1
ATOM 641 O O . LEU A 1 85 ? 22.161 32.137 -82.910 1.00 58.59 85 LEU A O 1
ATOM 645 N N . ARG A 1 86 ? 23.705 32.822 -84.391 1.00 51.47 86 ARG A N 1
ATOM 646 C CA . ARG A 1 86 ? 23.771 31.570 -85.138 1.00 51.47 86 ARG A CA 1
ATOM 647 C C . ARG A 1 86 ? 24.559 30.563 -84.309 1.00 51.47 86 ARG A C 1
ATOM 649 O O . ARG A 1 86 ? 25.782 30.490 -84.405 1.00 51.47 86 ARG A O 1
ATOM 656 N N . PHE A 1 87 ? 23.861 29.790 -83.483 1.00 49.47 87 PHE A N 1
ATOM 657 C CA . PHE A 1 87 ? 24.465 28.645 -82.811 1.00 49.47 87 PHE A CA 1
ATOM 658 C C . PHE A 1 87 ? 24.949 27.646 -83.877 1.00 49.47 87 PHE A C 1
ATOM 660 O O . PHE A 1 87 ? 24.177 27.303 -84.780 1.00 49.47 87 PHE A O 1
ATOM 667 N N . PRO A 1 88 ? 26.218 27.196 -83.834 1.00 54.22 88 PRO A N 1
ATOM 668 C CA . PRO A 1 88 ? 26.723 26.223 -84.791 1.00 54.22 88 PRO A CA 1
ATOM 669 C C . PRO A 1 88 ? 25.866 24.957 -84.729 1.00 54.22 88 PRO A C 1
ATOM 671 O O . PRO A 1 88 ? 25.656 24.398 -83.653 1.00 54.22 88 PRO A O 1
ATOM 674 N N . ASN A 1 89 ? 25.363 24.500 -85.876 1.00 50.69 89 ASN A N 1
ATOM 675 C CA . ASN A 1 89 ? 24.640 23.237 -85.955 1.00 50.69 89 ASN A CA 1
ATOM 676 C C . ASN A 1 89 ? 25.613 22.095 -85.607 1.00 50.69 89 ASN A C 1
ATOM 678 O O . ASN A 1 89 ? 26.482 21.755 -86.407 1.00 50.69 89 ASN A O 1
ATOM 682 N N . LEU A 1 90 ? 25.486 21.521 -84.407 1.00 55.19 90 LEU A N 1
ATOM 683 C CA . LEU A 1 90 ? 26.383 20.481 -83.881 1.00 55.19 90 LEU A CA 1
ATOM 684 C C . LEU A 1 90 ? 26.331 19.161 -84.672 1.00 55.19 90 LEU A C 1
ATOM 686 O O . LEU A 1 90 ? 27.186 18.306 -84.461 1.00 55.19 90 LEU A O 1
ATOM 690 N N . VAL A 1 91 ? 25.357 18.989 -85.572 1.00 49.41 91 VAL A N 1
ATOM 691 C CA . VAL A 1 91 ? 25.185 17.764 -86.368 1.00 49.41 91 VAL A CA 1
ATOM 692 C C . VAL A 1 91 ? 25.829 17.877 -87.756 1.00 49.41 91 VAL A C 1
ATOM 694 O O . VAL A 1 91 ? 26.278 16.873 -88.298 1.00 49.41 91 VAL A O 1
ATOM 697 N N . SER A 1 92 ? 25.934 19.080 -88.330 1.00 50.53 92 SER A N 1
ATOM 698 C CA . SER A 1 92 ? 26.458 19.284 -89.697 1.00 50.53 92 SER A CA 1
ATOM 699 C C . SER A 1 92 ? 27.547 20.357 -89.823 1.00 50.53 92 SER A C 1
ATOM 701 O O . SER A 1 92 ? 28.039 20.602 -90.920 1.00 50.53 92 SER A O 1
ATOM 703 N N . GLY A 1 93 ? 27.944 20.997 -88.719 1.00 46.47 93 GLY A N 1
ATOM 704 C CA . GLY A 1 93 ? 28.792 22.195 -88.717 1.00 46.47 93 GLY A CA 1
ATOM 705 C C . GLY A 1 93 ? 30.203 22.033 -88.157 1.00 46.47 93 GLY A C 1
ATOM 706 O O . GLY A 1 93 ? 30.885 23.036 -87.965 1.00 46.47 93 GLY A O 1
ATOM 707 N N . THR A 1 94 ? 30.674 20.818 -87.887 1.00 52.62 94 THR A N 1
ATOM 708 C CA . THR A 1 94 ? 32.093 20.608 -87.588 1.00 52.62 94 THR A CA 1
ATOM 709 C C . THR A 1 94 ? 32.677 19.572 -88.527 1.00 52.62 94 THR A C 1
ATOM 711 O O . THR A 1 94 ? 32.632 18.378 -88.239 1.00 52.62 94 THR A O 1
ATOM 714 N N . GLU A 1 95 ? 33.385 20.028 -89.558 1.00 52.09 95 GLU A N 1
ATOM 715 C CA . GLU A 1 95 ? 34.638 19.367 -89.921 1.00 52.09 95 GLU A CA 1
ATOM 716 C C . GLU A 1 95 ? 35.610 19.542 -88.743 1.00 52.09 95 GLU A C 1
ATOM 718 O O . GLU A 1 95 ? 36.577 20.301 -88.776 1.00 52.09 95 GLU A O 1
ATOM 723 N N . ARG A 1 96 ? 35.329 18.875 -87.618 1.00 58.16 96 ARG A N 1
ATOM 724 C CA . ARG A 1 96 ? 36.341 18.663 -86.597 1.00 58.16 96 ARG A CA 1
ATOM 725 C C . ARG A 1 96 ? 37.303 17.700 -87.252 1.00 58.16 96 ARG A C 1
ATOM 727 O O . ARG A 1 96 ? 37.036 16.504 -87.281 1.00 58.16 96 ARG A O 1
ATOM 734 N N . ASN A 1 97 ? 38.398 18.233 -87.791 1.00 62.94 97 ASN A N 1
ATOM 735 C CA . ASN A 1 97 ? 39.551 17.426 -88.147 1.00 62.94 97 ASN A CA 1
ATOM 736 C C . ASN A 1 97 ? 39.779 16.454 -86.972 1.00 62.94 97 ASN A C 1
ATOM 738 O O . ASN A 1 97 ? 40.043 16.931 -85.859 1.00 62.94 97 ASN A O 1
ATOM 742 N N . PRO A 1 98 ? 39.627 15.130 -87.169 1.00 70.62 98 PRO A N 1
ATOM 743 C CA . PRO A 1 98 ? 39.750 14.154 -86.092 1.00 70.62 98 PRO A CA 1
ATOM 744 C C . PRO A 1 98 ? 41.053 14.329 -85.303 1.00 70.62 98 PRO A C 1
ATOM 746 O O . PRO A 1 98 ? 41.078 14.126 -84.091 1.00 70.62 98 PRO A O 1
ATOM 749 N N . ALA A 1 99 ? 42.110 14.830 -85.954 1.00 70.00 99 ALA A N 1
ATOM 750 C CA . ALA A 1 99 ? 43.379 15.161 -85.318 1.00 70.00 99 ALA A CA 1
ATOM 751 C C . ALA A 1 99 ? 43.286 16.319 -84.306 1.00 70.00 99 ALA A C 1
ATOM 753 O O . ALA A 1 99 ? 43.958 16.288 -83.279 1.00 70.00 99 ALA A O 1
ATOM 754 N N . HIS A 1 100 ? 42.461 17.338 -84.552 1.00 68.25 100 HIS A N 1
ATOM 755 C CA . HIS A 1 100 ? 42.288 18.464 -83.630 1.00 68.25 100 HIS A CA 1
ATOM 756 C C . HIS A 1 100 ? 41.464 18.062 -82.398 1.00 68.25 100 HIS A C 1
ATOM 758 O O . HIS A 1 100 ? 41.782 18.473 -81.281 1.00 68.25 100 HIS A O 1
ATOM 764 N N . ALA A 1 101 ? 40.440 17.221 -82.581 1.00 70.06 101 ALA A N 1
ATOM 765 C CA . ALA A 1 101 ? 39.688 16.633 -81.473 1.00 70.06 101 ALA A CA 1
ATOM 766 C C . ALA A 1 101 ? 40.564 15.675 -80.648 1.00 70.06 101 ALA A C 1
ATOM 768 O O . ALA A 1 101 ? 40.555 15.743 -79.422 1.00 70.06 101 ALA A O 1
ATOM 769 N N . ALA A 1 102 ? 41.382 14.846 -81.308 1.00 71.31 102 ALA A N 1
ATOM 770 C CA . ALA A 1 102 ? 42.333 13.959 -80.644 1.00 71.31 102 ALA A CA 1
ATOM 771 C C . ALA A 1 102 ? 43.392 14.735 -79.843 1.00 71.31 102 ALA A C 1
ATOM 773 O O . ALA A 1 102 ? 43.652 14.388 -78.696 1.00 71.31 102 ALA A O 1
ATOM 774 N N . ARG A 1 103 ? 43.954 15.824 -80.391 1.00 71.31 103 ARG A N 1
ATOM 775 C CA . ARG A 1 103 ? 44.910 16.686 -79.668 1.00 71.31 103 ARG A CA 1
ATOM 776 C C . ARG A 1 103 ? 44.284 17.375 -78.458 1.00 71.31 103 ARG A C 1
ATOM 778 O O . ARG A 1 103 ? 44.883 17.358 -77.391 1.00 71.31 103 ARG A O 1
ATOM 785 N N . ALA A 1 104 ? 43.081 17.935 -78.589 1.00 73.88 104 ALA A N 1
ATOM 786 C CA . ALA A 1 104 ? 42.376 18.542 -77.455 1.00 73.88 104 ALA A CA 1
ATOM 787 C C . ALA A 1 104 ? 42.022 17.505 -76.370 1.00 73.88 104 ALA A C 1
ATOM 789 O O . ALA A 1 104 ? 42.073 17.801 -75.176 1.00 73.88 104 ALA A O 1
ATOM 790 N N . ALA A 1 105 ? 41.723 16.267 -76.774 1.00 73.12 105 ALA A N 1
ATOM 791 C CA . ALA A 1 105 ? 41.469 15.169 -75.852 1.00 73.12 105 ALA A CA 1
ATOM 792 C C . ALA A 1 105 ? 42.715 14.775 -75.033 1.00 73.12 105 ALA A C 1
ATOM 794 O O . ALA A 1 105 ? 42.567 14.349 -73.895 1.00 73.12 105 ALA A O 1
ATOM 795 N N . LEU A 1 106 ? 43.937 14.939 -75.556 1.00 70.88 106 LEU A N 1
ATOM 796 C CA . LEU A 1 106 ? 45.167 14.631 -74.807 1.00 70.88 106 LEU A CA 1
ATOM 797 C C . LEU A 1 106 ? 45.389 15.565 -73.609 1.00 70.88 106 LEU A C 1
ATOM 799 O O . LEU A 1 106 ? 45.903 15.118 -72.593 1.00 70.88 106 LEU A O 1
ATOM 803 N N . TYR A 1 107 ? 44.966 16.828 -73.704 1.00 73.62 107 TYR A N 1
ATOM 804 C CA . TYR A 1 107 ? 45.096 17.810 -72.616 1.00 73.62 107 TYR A CA 1
ATOM 805 C C . TYR A 1 107 ? 43.930 17.787 -71.613 1.00 73.62 107 TYR A C 1
ATOM 807 O O . TYR A 1 107 ? 43.956 18.516 -70.628 1.00 73.62 107 TYR A O 1
ATOM 815 N N . THR A 1 108 ? 42.897 16.976 -71.862 1.00 79.88 108 THR A N 1
ATOM 816 C CA . THR A 1 108 ? 41.692 16.863 -71.015 1.00 79.88 108 THR A CA 1
ATOM 817 C C . THR A 1 108 ? 41.489 15.460 -70.440 1.00 79.88 108 THR A C 1
ATOM 819 O O . THR A 1 108 ? 40.537 15.227 -69.698 1.00 79.88 108 THR A O 1
ATOM 822 N N . ARG A 1 109 ? 42.370 14.510 -70.774 1.00 84.00 109 ARG A N 1
ATOM 823 C CA . ARG A 1 109 ? 42.334 13.133 -70.276 1.00 84.00 109 ARG A CA 1
ATOM 824 C C . ARG A 1 109 ? 43.335 12.953 -69.149 1.00 84.00 109 ARG A C 1
ATOM 826 O O . ARG A 1 109 ? 44.483 13.367 -69.266 1.00 84.00 109 ARG A O 1
ATOM 833 N N . TYR A 1 110 ? 42.897 12.260 -68.108 1.00 88.56 110 TYR A N 1
ATOM 834 C CA . TYR A 1 110 ? 43.766 11.851 -67.017 1.00 88.56 110 TYR A CA 1
ATOM 835 C C . TYR A 1 110 ? 44.841 10.882 -67.502 1.00 88.56 110 TYR A C 1
ATOM 837 O O . TYR A 1 110 ? 44.598 9.998 -68.331 1.00 88.56 110 TYR A O 1
ATOM 845 N N . THR A 1 111 ? 46.033 11.038 -66.947 1.00 92.56 111 THR A N 1
ATOM 846 C CA . THR A 1 111 ? 47.133 10.100 -67.131 1.00 92.56 111 THR A CA 1
ATOM 847 C C . THR A 1 111 ? 46.833 8.781 -66.406 1.00 92.56 111 THR A C 1
ATOM 849 O O . THR A 1 111 ? 46.116 8.764 -65.400 1.00 92.56 111 THR A O 1
ATOM 852 N N . PRO A 1 112 ? 47.417 7.650 -66.844 1.00 93.81 112 PRO A N 1
ATOM 853 C CA . PRO A 1 112 ? 47.305 6.385 -66.114 1.00 93.81 112 PRO A CA 1
ATOM 854 C C . PRO A 1 112 ? 47.755 6.484 -64.649 1.00 93.81 112 PRO A C 1
ATOM 856 O O . PRO A 1 112 ? 47.219 5.790 -63.785 1.00 93.81 112 PRO A O 1
ATOM 859 N N . TYR A 1 113 ? 48.713 7.370 -64.355 1.00 94.81 113 TYR A N 1
ATOM 860 C CA . TYR A 1 113 ? 49.160 7.650 -62.994 1.00 94.81 113 TYR A CA 1
ATOM 861 C C . TYR A 1 113 ? 48.062 8.314 -62.154 1.00 94.81 113 TYR A C 1
ATOM 863 O O . TYR A 1 113 ? 47.744 7.809 -61.083 1.00 94.81 113 TYR A O 1
ATOM 871 N N . GLU A 1 114 ? 47.431 9.385 -62.647 1.00 95.06 114 GLU A N 1
ATOM 872 C CA . GLU A 1 114 ? 46.317 10.058 -61.956 1.00 95.06 114 GLU A CA 1
ATOM 873 C C . GLU A 1 114 ? 45.130 9.116 -61.744 1.00 95.06 114 GLU A C 1
ATOM 875 O O . GLU A 1 114 ? 44.548 9.090 -60.661 1.00 95.06 114 GLU A O 1
ATOM 880 N N . TRP A 1 115 ? 44.815 8.281 -62.740 1.00 95.00 115 TRP A N 1
ATOM 881 C CA . TRP A 1 115 ? 43.798 7.240 -62.600 1.00 95.00 115 TRP A CA 1
ATOM 882 C C . TRP A 1 115 ? 44.159 6.242 -61.489 1.00 95.00 115 TRP A C 1
ATOM 884 O O . TRP A 1 115 ? 43.322 5.915 -60.650 1.00 95.00 115 TRP A O 1
ATOM 894 N N . THR A 1 116 ? 45.416 5.796 -61.430 1.00 96.81 116 THR A N 1
ATOM 895 C CA . THR A 1 116 ? 45.895 4.871 -60.389 1.00 96.81 116 THR A CA 1
ATOM 896 C C . THR A 1 116 ? 45.843 5.506 -58.997 1.00 96.81 116 THR A C 1
ATOM 898 O O . THR A 1 116 ? 45.363 4.872 -58.059 1.00 96.81 116 THR A O 1
ATOM 901 N N . GLN A 1 117 ? 46.273 6.764 -58.860 1.00 97.31 117 GLN A N 1
ATOM 902 C CA . GLN A 1 117 ? 46.197 7.511 -57.600 1.00 97.31 117 GLN A CA 1
ATOM 903 C C . GLN A 1 117 ? 44.749 7.701 -57.142 1.00 97.31 117 GLN A C 1
ATOM 905 O O . GLN A 1 117 ? 44.439 7.481 -55.975 1.00 97.31 117 GLN A O 1
ATOM 910 N N . ASN A 1 118 ? 43.840 8.035 -58.061 1.00 96.94 118 ASN A N 1
ATOM 911 C CA . ASN A 1 118 ? 42.423 8.171 -57.746 1.00 96.94 118 ASN A CA 1
ATOM 912 C C . ASN A 1 118 ? 41.812 6.848 -57.257 1.00 96.94 118 ASN A C 1
ATOM 914 O O . ASN A 1 118 ? 41.102 6.829 -56.255 1.00 96.94 118 ASN A O 1
ATOM 918 N N . ASN A 1 119 ? 42.131 5.727 -57.912 1.00 97.50 119 ASN A N 1
ATOM 919 C CA . ASN A 1 119 ? 41.684 4.412 -57.449 1.00 97.50 119 ASN A CA 1
ATOM 920 C C . ASN A 1 119 ? 42.242 4.073 -56.062 1.00 97.50 119 ASN A C 1
ATOM 922 O O . ASN A 1 119 ? 41.493 3.605 -55.210 1.00 97.50 119 ASN A O 1
ATOM 926 N N . LEU A 1 120 ? 43.528 4.341 -55.807 1.00 97.62 120 LEU A N 1
ATOM 927 C CA . LEU A 1 120 ? 44.132 4.125 -54.490 1.00 97.62 120 LEU A CA 1
ATOM 928 C C . LEU A 1 120 ? 43.439 4.958 -53.403 1.00 97.62 120 LEU A C 1
ATOM 930 O O . LEU A 1 120 ? 43.138 4.436 -52.331 1.00 97.62 120 LEU A O 1
ATOM 934 N N . ASN A 1 121 ? 43.128 6.222 -53.696 1.00 97.81 121 ASN A N 1
ATOM 935 C CA . ASN A 1 121 ? 42.373 7.084 -52.790 1.00 97.81 121 ASN A CA 1
ATOM 936 C C . ASN A 1 121 ? 40.981 6.513 -52.500 1.00 97.81 121 ASN A C 1
ATOM 938 O O . ASN A 1 121 ? 40.604 6.424 -51.334 1.00 97.81 121 ASN A O 1
ATOM 942 N N . HIS A 1 122 ? 40.255 6.050 -53.522 1.00 97.88 122 HIS A N 1
ATOM 943 C CA . HIS A 1 122 ? 38.955 5.405 -53.330 1.00 97.88 122 HIS A CA 1
ATOM 944 C C . HIS A 1 122 ? 39.044 4.121 -52.499 1.00 97.88 122 HIS A C 1
ATOM 946 O O . HIS A 1 122 ? 38.181 3.888 -51.654 1.00 97.88 122 HIS A O 1
ATOM 952 N N . TYR A 1 123 ? 40.081 3.298 -52.687 1.00 97.62 123 TYR A N 1
ATOM 953 C CA . TYR A 1 123 ? 40.281 2.106 -51.858 1.00 97.62 123 TYR A CA 1
ATOM 954 C C . TYR A 1 123 ? 40.536 2.471 -50.394 1.00 97.62 123 TYR A C 1
ATOM 956 O O . TYR A 1 123 ? 39.908 1.896 -49.507 1.00 97.62 123 TYR A O 1
ATOM 964 N N . ASN A 1 124 ? 41.399 3.456 -50.141 1.00 98.00 124 ASN A N 1
ATOM 965 C CA . ASN A 1 124 ? 41.700 3.921 -48.787 1.00 98.00 124 ASN A CA 1
ATOM 966 C C . ASN A 1 124 ? 40.467 4.533 -48.106 1.00 98.00 124 ASN A C 1
ATOM 968 O O . ASN A 1 124 ? 40.196 4.254 -46.938 1.00 98.00 124 ASN A O 1
ATOM 972 N N . GLU A 1 125 ? 39.695 5.342 -48.833 1.00 98.25 125 GLU A N 1
ATOM 973 C CA . GLU A 1 125 ? 38.452 5.930 -48.334 1.00 98.25 125 GLU A CA 1
ATOM 974 C C . GLU A 1 125 ? 37.407 4.850 -48.038 1.00 98.25 125 GLU A C 1
ATOM 976 O O . GLU A 1 125 ? 36.804 4.849 -46.965 1.00 98.25 125 GLU A O 1
ATOM 981 N N . SER A 1 126 ? 37.236 3.887 -48.947 1.00 97.94 126 SER A N 1
ATOM 982 C CA . SER A 1 126 ? 36.323 2.761 -48.754 1.00 97.94 126 SER A CA 1
ATOM 983 C C . SER A 1 126 ? 36.710 1.918 -47.540 1.00 97.94 126 SER A C 1
ATOM 985 O O . SER A 1 126 ? 35.829 1.510 -46.781 1.00 97.94 126 SER A O 1
ATOM 987 N N . ASP A 1 127 ? 38.000 1.644 -47.336 1.00 98.12 127 ASP A N 1
ATOM 988 C CA . ASP A 1 127 ? 38.456 0.879 -46.177 1.00 98.12 127 ASP A CA 1
ATOM 989 C C . ASP A 1 127 ? 38.261 1.665 -44.874 1.00 98.12 127 ASP A C 1
ATOM 991 O O . ASP A 1 127 ? 37.720 1.132 -43.904 1.00 98.12 127 ASP A O 1
ATOM 995 N N . SER A 1 128 ? 38.588 2.960 -44.861 1.00 98.06 128 SER A N 1
ATOM 996 C CA . SER A 1 128 ? 38.333 3.845 -43.717 1.00 98.06 128 SER A CA 1
ATOM 997 C C . SER A 1 128 ? 36.843 3.905 -43.358 1.00 98.06 128 SER A C 1
ATOM 999 O O . SER A 1 128 ? 36.466 3.711 -42.199 1.00 98.06 128 SER A O 1
ATOM 1001 N N . ASN A 1 129 ? 35.972 4.079 -44.357 1.00 98.25 129 ASN A N 1
ATOM 1002 C CA . ASN A 1 129 ? 34.526 4.122 -44.158 1.00 98.25 129 ASN A CA 1
ATOM 1003 C C . ASN A 1 129 ? 33.978 2.778 -43.652 1.00 98.25 129 ASN A C 1
ATOM 1005 O O . ASN A 1 129 ? 33.124 2.748 -42.766 1.00 98.25 129 ASN A O 1
ATOM 1009 N N . ARG A 1 130 ? 34.501 1.652 -44.156 1.00 98.25 130 ARG A N 1
ATOM 1010 C CA . ARG A 1 130 ? 34.141 0.317 -43.660 1.00 98.25 130 ARG A CA 1
ATOM 1011 C C . ARG A 1 130 ? 34.526 0.148 -42.191 1.00 98.25 130 ARG A C 1
ATOM 1013 O O . ARG A 1 130 ? 33.665 -0.213 -41.390 1.00 98.25 130 ARG A O 1
ATOM 1020 N N . ASN A 1 131 ? 35.763 0.485 -41.830 1.00 98.31 131 ASN A N 1
ATOM 1021 C CA . ASN A 1 131 ? 36.245 0.434 -40.448 1.00 98.31 131 ASN A CA 1
ATOM 1022 C C . ASN A 1 131 ? 35.402 1.322 -39.516 1.00 98.31 131 ASN A C 1
ATOM 1024 O O . ASN A 1 131 ? 35.034 0.907 -38.415 1.00 98.31 131 ASN A O 1
ATOM 1028 N N . PHE A 1 132 ? 35.063 2.539 -39.951 1.00 98.50 132 PHE A N 1
ATOM 1029 C CA . PHE A 1 132 ? 34.203 3.441 -39.187 1.00 98.50 132 PHE A CA 1
ATOM 1030 C C . PHE A 1 132 ? 32.795 2.861 -38.997 1.00 98.50 132 PHE A C 1
ATOM 1032 O O . PHE A 1 132 ? 32.283 2.829 -37.878 1.00 98.50 132 PHE A O 1
ATOM 1039 N N . ALA A 1 133 ? 32.185 2.336 -40.062 1.00 98.50 133 ALA A N 1
ATOM 1040 C CA . ALA A 1 133 ? 30.858 1.736 -39.998 1.00 98.50 133 ALA A CA 1
ATOM 1041 C C . ALA A 1 133 ? 30.822 0.481 -39.106 1.00 98.50 133 ALA A C 1
ATOM 1043 O O . ALA A 1 133 ? 29.838 0.246 -38.406 1.00 98.50 133 ALA A O 1
ATOM 1044 N N . GLU A 1 134 ? 31.872 -0.342 -39.109 1.00 98.44 134 GLU A N 1
ATOM 1045 C CA . GLU A 1 134 ? 32.000 -1.504 -38.218 1.00 98.44 134 GLU A CA 1
ATOM 1046 C C . GLU A 1 134 ? 32.095 -1.094 -36.744 1.00 98.44 134 GLU A C 1
ATOM 1048 O O . GLU A 1 134 ? 31.388 -1.657 -35.899 1.00 98.44 134 GLU A O 1
ATOM 1053 N N . ARG A 1 135 ? 32.895 -0.066 -36.434 1.00 98.44 135 ARG A N 1
ATOM 1054 C CA . ARG A 1 135 ? 32.976 0.509 -35.082 1.00 98.44 135 ARG A CA 1
ATOM 1055 C C . ARG A 1 135 ? 31.632 1.070 -34.636 1.00 98.44 135 ARG A C 1
ATOM 1057 O O . ARG A 1 135 ? 31.162 0.710 -33.564 1.00 98.44 135 ARG A O 1
ATOM 1064 N N . LEU A 1 136 ? 30.971 1.854 -35.489 1.00 98.56 136 LEU A N 1
ATOM 1065 C CA . LEU A 1 136 ? 29.666 2.440 -35.185 1.00 98.56 136 LEU A CA 1
ATOM 1066 C C . LEU A 1 136 ? 28.606 1.369 -34.894 1.00 98.56 136 LEU A C 1
ATOM 1068 O O . LEU A 1 136 ? 27.850 1.500 -33.934 1.00 98.56 136 LEU A O 1
ATOM 1072 N N . ARG A 1 137 ? 28.557 0.288 -35.684 1.00 98.62 137 ARG A N 1
ATOM 1073 C CA . ARG A 1 137 ? 27.646 -0.840 -35.416 1.00 98.62 137 ARG A CA 1
ATOM 1074 C C . ARG A 1 137 ? 27.970 -1.521 -34.089 1.00 98.62 137 ARG A C 1
ATOM 1076 O O . ARG A 1 137 ? 27.053 -1.843 -33.338 1.00 98.62 137 ARG A O 1
ATOM 1083 N N . SER A 1 138 ? 29.252 -1.719 -33.794 1.00 98.50 138 SER A N 1
ATOM 1084 C CA . SER A 1 138 ? 29.699 -2.330 -32.537 1.00 98.50 138 SER A CA 1
ATOM 1085 C C . SER A 1 138 ? 29.312 -1.476 -31.328 1.00 98.50 138 SER A C 1
ATOM 1087 O O . SER A 1 138 ? 28.759 -1.994 -30.357 1.00 98.50 138 SER A O 1
ATOM 1089 N N . ASP A 1 139 ? 29.523 -0.162 -31.414 1.00 98.69 139 ASP A N 1
ATOM 1090 C CA . ASP A 1 139 ? 29.128 0.793 -30.381 1.00 98.69 139 ASP A CA 1
ATOM 1091 C C . ASP A 1 139 ? 27.606 0.831 -30.206 1.00 98.69 139 ASP A C 1
ATOM 1093 O O . ASP A 1 139 ? 27.129 0.773 -29.075 1.00 98.69 139 ASP A O 1
ATOM 1097 N N . ALA A 1 140 ? 26.837 0.838 -31.301 1.00 98.62 140 ALA A N 1
ATOM 1098 C CA . ALA A 1 140 ? 25.377 0.799 -31.245 1.00 98.62 140 ALA A CA 1
ATOM 1099 C C . ALA A 1 140 ? 24.867 -0.461 -30.526 1.00 98.62 140 ALA A C 1
ATOM 1101 O O . ALA A 1 140 ? 24.033 -0.364 -29.625 1.00 98.62 140 ALA A O 1
ATOM 1102 N N . VAL A 1 141 ? 25.410 -1.638 -30.860 1.00 98.62 141 VAL A N 1
ATOM 1103 C CA . VAL A 1 141 ? 25.057 -2.901 -30.190 1.00 98.62 141 VAL A CA 1
ATOM 1104 C C . VAL A 1 141 ? 25.429 -2.866 -28.709 1.00 98.62 141 VAL A C 1
ATOM 1106 O O . VAL A 1 141 ? 24.639 -3.309 -27.874 1.00 98.62 141 VAL A O 1
ATOM 1109 N N . ARG A 1 142 ? 26.600 -2.323 -28.355 1.00 98.69 142 ARG A N 1
ATOM 1110 C CA . ARG A 1 142 ? 27.003 -2.165 -26.952 1.00 98.69 142 ARG A CA 1
ATOM 1111 C C . ARG A 1 142 ? 26.024 -1.266 -26.200 1.00 98.69 142 ARG A C 1
ATOM 1113 O O . ARG A 1 142 ? 25.521 -1.673 -25.159 1.00 98.69 142 ARG A O 1
ATOM 1120 N N . THR A 1 143 ? 25.699 -0.093 -26.739 1.00 98.69 143 THR A N 1
ATOM 1121 C CA . THR A 1 143 ? 24.749 0.836 -26.112 1.00 98.69 143 THR A CA 1
ATOM 1122 C C . THR A 1 143 ? 23.365 0.207 -25.942 1.00 98.69 143 THR A C 1
ATOM 1124 O O . THR A 1 143 ? 22.739 0.389 -24.897 1.00 98.69 143 THR A O 1
ATOM 1127 N N . MET A 1 144 ? 22.893 -0.576 -26.920 1.00 98.62 144 MET A N 1
ATOM 1128 C CA . MET A 1 144 ? 21.637 -1.323 -26.792 1.00 98.62 144 MET A CA 1
ATOM 1129 C C . MET A 1 144 ? 21.675 -2.308 -25.619 1.00 98.62 144 MET A C 1
ATOM 1131 O O . MET A 1 144 ? 20.740 -2.326 -24.823 1.00 98.62 144 MET A O 1
ATOM 1135 N N . ARG A 1 145 ? 22.757 -3.085 -25.478 1.00 98.69 145 ARG A N 1
ATOM 1136 C CA . ARG A 1 145 ? 22.920 -4.045 -24.372 1.00 98.69 145 ARG A CA 1
ATOM 1137 C C . ARG A 1 145 ? 22.997 -3.354 -23.018 1.00 98.69 145 ARG A C 1
ATOM 1139 O O . ARG A 1 145 ? 22.264 -3.723 -22.113 1.00 98.69 145 ARG A O 1
ATOM 1146 N N . GLU A 1 146 ? 23.809 -2.308 -22.899 1.00 98.69 146 GLU A N 1
ATOM 1147 C CA . GLU A 1 146 ? 23.914 -1.526 -21.661 1.00 98.69 146 GLU A CA 1
ATOM 1148 C C . GLU A 1 146 ? 22.569 -0.912 -21.251 1.00 98.69 146 GLU A C 1
ATOM 1150 O O . GLU A 1 146 ? 22.253 -0.829 -20.064 1.00 98.69 146 GLU A O 1
ATOM 1155 N N . THR A 1 147 ? 21.774 -0.463 -22.226 1.00 98.69 147 THR A N 1
ATOM 1156 C CA . THR A 1 147 ? 20.432 0.072 -21.970 1.00 98.69 147 THR A CA 1
ATOM 1157 C C . THR A 1 147 ? 19.494 -1.027 -21.493 1.00 98.69 147 THR A C 1
ATOM 1159 O O . THR A 1 147 ? 18.827 -0.843 -20.480 1.00 98.69 147 THR A O 1
ATOM 1162 N N . ASP A 1 148 ? 19.479 -2.175 -22.173 1.00 98.69 148 ASP A N 1
ATOM 1163 C CA . ASP A 1 148 ? 18.647 -3.318 -21.796 1.00 98.69 148 ASP A CA 1
ATOM 1164 C C . ASP A 1 148 ? 18.987 -3.833 -20.389 1.00 98.69 148 ASP A C 1
ATOM 1166 O O . ASP A 1 148 ? 18.100 -3.981 -19.551 1.00 98.69 148 ASP A O 1
ATOM 1170 N N . GLU A 1 149 ? 20.272 -3.995 -20.071 1.00 98.69 149 GLU A N 1
ATOM 1171 C CA . GLU A 1 149 ? 20.734 -4.397 -18.739 1.00 98.69 149 GLU A CA 1
ATOM 1172 C C . GLU A 1 149 ? 20.283 -3.408 -17.658 1.00 98.69 149 GLU A C 1
ATOM 1174 O O . GLU A 1 149 ? 19.704 -3.812 -16.644 1.00 98.69 149 GLU A O 1
ATOM 1179 N N . LYS A 1 150 ? 20.478 -2.101 -17.881 1.00 98.69 150 LYS A N 1
ATOM 1180 C CA . LYS A 1 150 ? 20.022 -1.056 -16.948 1.00 98.69 150 LYS A CA 1
ATOM 1181 C C . LYS A 1 150 ? 18.508 -1.081 -16.772 1.00 98.69 150 LYS A C 1
ATOM 1183 O O . LYS A 1 150 ? 18.027 -0.968 -15.644 1.00 98.69 150 LYS A O 1
ATOM 1188 N N . THR A 1 151 ? 17.754 -1.245 -17.856 1.00 98.69 151 THR A N 1
ATOM 1189 C CA . THR A 1 151 ? 16.293 -1.330 -17.807 1.00 98.69 151 THR A CA 1
ATOM 1190 C C . THR A 1 151 ? 15.841 -2.571 -17.045 1.00 98.69 151 THR A C 1
ATOM 1192 O O . THR A 1 151 ? 14.997 -2.452 -16.159 1.00 98.69 151 THR A O 1
ATOM 1195 N N . GLN A 1 152 ? 16.416 -3.743 -17.316 1.00 98.75 152 GLN A N 1
ATOM 1196 C CA . GLN A 1 152 ? 16.079 -4.980 -16.612 1.00 98.75 152 GLN A CA 1
ATOM 1197 C C . GLN A 1 152 ? 16.377 -4.883 -15.112 1.00 98.75 152 GLN A C 1
ATOM 1199 O O . GLN A 1 152 ? 15.534 -5.254 -14.295 1.00 98.75 152 GLN A O 1
ATOM 1204 N N . VAL A 1 153 ? 17.549 -4.362 -14.735 1.00 98.75 153 VAL A N 1
ATOM 1205 C CA . VAL A 1 153 ? 17.915 -4.161 -13.324 1.00 98.75 153 VAL A CA 1
ATOM 1206 C C . VAL A 1 153 ? 16.963 -3.173 -12.656 1.00 98.75 153 VAL A C 1
ATOM 1208 O O . VAL A 1 153 ? 16.445 -3.465 -11.578 1.00 98.75 153 VAL A O 1
ATOM 1211 N N . GLY A 1 154 ? 16.672 -2.046 -13.312 1.00 98.75 154 GLY A N 1
ATOM 1212 C CA . GLY A 1 154 ? 15.732 -1.048 -12.807 1.00 98.75 154 GLY A CA 1
ATOM 1213 C C . GLY A 1 154 ? 14.332 -1.621 -12.586 1.00 98.75 154 GLY A C 1
ATOM 1214 O O . GLY A 1 154 ? 13.741 -1.395 -11.533 1.00 98.75 154 GLY A O 1
ATOM 1215 N N . GLN A 1 155 ? 13.824 -2.419 -13.530 1.00 98.69 155 GLN A N 1
ATOM 1216 C CA . GLN A 1 155 ? 12.514 -3.061 -13.400 1.00 98.69 155 GLN A CA 1
ATOM 1217 C C . GLN A 1 155 ? 12.479 -4.100 -12.279 1.00 98.69 155 GLN A C 1
ATOM 1219 O O . GLN A 1 155 ? 11.516 -4.145 -11.515 1.00 98.69 155 GLN A O 1
ATOM 1224 N N . ARG A 1 156 ? 13.535 -4.910 -12.131 1.00 98.75 156 ARG A N 1
ATOM 1225 C CA . ARG A 1 156 ? 13.630 -5.886 -11.036 1.00 98.75 156 ARG A CA 1
ATOM 1226 C C . ARG A 1 156 ? 13.681 -5.205 -9.670 1.00 98.75 156 ARG A C 1
ATOM 1228 O O . ARG A 1 156 ? 12.950 -5.619 -8.774 1.00 98.75 156 ARG A O 1
ATOM 1235 N N . ASP A 1 157 ? 14.499 -4.163 -9.503 1.00 98.75 157 ASP A N 1
ATOM 1236 C CA . ASP A 1 157 ? 14.592 -3.445 -8.224 1.00 98.75 157 ASP A CA 1
ATOM 1237 C C . ASP A 1 157 ? 13.291 -2.700 -7.898 1.00 98.75 157 ASP A C 1
ATOM 1239 O O . ASP A 1 157 ? 12.800 -2.788 -6.773 1.00 98.75 157 ASP A O 1
ATOM 1243 N N . ALA A 1 158 ? 12.677 -2.037 -8.884 1.00 98.75 158 ALA A N 1
ATOM 1244 C CA . ALA A 1 158 ? 11.379 -1.392 -8.705 1.00 98.75 158 ALA A CA 1
ATOM 1245 C C . ALA A 1 158 ? 10.294 -2.407 -8.315 1.00 98.75 158 ALA A C 1
ATOM 1247 O O . ALA A 1 158 ? 9.574 -2.186 -7.342 1.00 98.75 158 ALA A O 1
ATOM 1248 N N . GLY A 1 159 ? 10.217 -3.541 -9.017 1.00 98.75 159 GLY A N 1
ATOM 1249 C CA . GLY A 1 159 ? 9.280 -4.620 -8.707 1.00 98.75 159 GLY A CA 1
ATOM 1250 C C . GLY A 1 159 ? 9.471 -5.175 -7.295 1.00 98.75 159 GLY A C 1
ATOM 1251 O O . GLY A 1 159 ? 8.496 -5.309 -6.556 1.00 98.75 159 GLY A O 1
ATOM 1252 N N . ARG A 1 160 ? 10.722 -5.417 -6.879 1.00 98.81 160 ARG A N 1
ATOM 1253 C CA . ARG A 1 160 ? 11.048 -5.869 -5.519 1.00 98.81 160 ARG A CA 1
ATOM 1254 C C . ARG A 1 160 ? 10.592 -4.860 -4.464 1.00 98.81 160 ARG A C 1
ATOM 1256 O O . ARG A 1 160 ? 9.860 -5.234 -3.555 1.00 98.81 160 ARG A O 1
ATOM 1263 N N . ARG A 1 161 ? 10.962 -3.581 -4.608 1.00 98.75 161 ARG A N 1
ATOM 1264 C CA . ARG A 1 161 ? 10.591 -2.519 -3.652 1.00 98.75 161 ARG A CA 1
ATOM 1265 C C . ARG A 1 161 ? 9.080 -2.321 -3.556 1.00 98.75 161 ARG A C 1
ATOM 126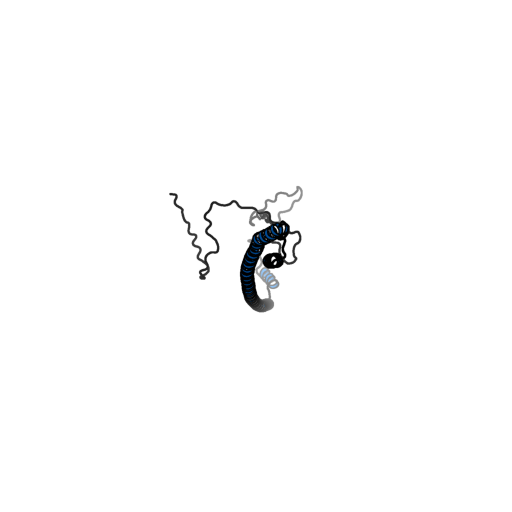7 O O . ARG A 1 161 ? 8.561 -2.061 -2.474 1.00 98.75 161 ARG A O 1
ATOM 1274 N N . LEU A 1 162 ? 8.370 -2.420 -4.681 1.00 98.81 162 LEU A N 1
ATOM 1275 C CA . LEU A 1 162 ? 6.909 -2.365 -4.692 1.00 98.81 162 LEU A CA 1
ATOM 1276 C C . LEU A 1 162 ? 6.310 -3.567 -3.955 1.00 98.81 162 LEU A C 1
ATOM 1278 O O . LEU A 1 162 ? 5.409 -3.375 -3.145 1.00 98.81 162 LEU A O 1
ATOM 1282 N N . GLY A 1 163 ? 6.831 -4.776 -4.180 1.00 98.75 163 GLY A N 1
ATOM 1283 C CA . GLY A 1 163 ? 6.405 -5.984 -3.469 1.00 98.75 163 GLY A CA 1
ATOM 1284 C C . GLY A 1 163 ? 6.623 -5.901 -1.955 1.00 98.75 163 GLY A C 1
ATOM 1285 O O . GLY A 1 163 ? 5.706 -6.192 -1.187 1.00 98.75 163 GLY A O 1
ATOM 1286 N N . GLU A 1 164 ? 7.796 -5.433 -1.522 1.00 98.81 164 GLU A N 1
ATOM 1287 C CA . GLU A 1 164 ? 8.113 -5.175 -0.108 1.00 98.81 164 GLU A CA 1
ATOM 1288 C C . GLU A 1 164 ? 7.119 -4.178 0.496 1.00 98.81 164 GLU A C 1
ATOM 1290 O O . GLU A 1 164 ? 6.438 -4.483 1.472 1.00 98.81 164 GLU A O 1
ATOM 1295 N N . ARG A 1 165 ? 6.920 -3.031 -0.161 1.00 98.75 165 ARG A N 1
ATOM 1296 C CA . ARG A 1 165 ? 5.994 -1.998 0.315 1.00 98.75 165 ARG A CA 1
ATOM 1297 C C . ARG A 1 165 ? 4.542 -2.473 0.379 1.00 98.75 165 ARG A C 1
ATOM 1299 O O . ARG A 1 165 ? 3.822 -2.092 1.298 1.00 98.75 165 ARG A O 1
ATOM 1306 N N . ILE A 1 166 ? 4.091 -3.277 -0.583 1.00 98.81 166 ILE A N 1
ATOM 1307 C CA . ILE A 1 166 ? 2.751 -3.883 -0.550 1.00 98.81 166 ILE A CA 1
ATOM 1308 C C . ILE A 1 166 ? 2.625 -4.806 0.663 1.00 98.81 166 ILE A C 1
ATOM 1310 O O . ILE A 1 166 ? 1.604 -4.763 1.352 1.00 98.81 166 ILE A O 1
ATOM 1314 N N . THR A 1 167 ? 3.654 -5.607 0.936 1.00 98.81 167 THR A N 1
ATOM 1315 C CA . THR A 1 167 ? 3.685 -6.525 2.080 1.00 98.81 167 THR A CA 1
ATOM 1316 C C . THR A 1 167 ? 3.598 -5.749 3.393 1.00 98.81 167 THR A C 1
ATOM 1318 O O . THR A 1 167 ? 2.698 -6.018 4.187 1.00 98.81 167 THR A O 1
ATOM 1321 N N . ASP A 1 168 ? 4.432 -4.723 3.569 1.00 98.81 168 ASP A N 1
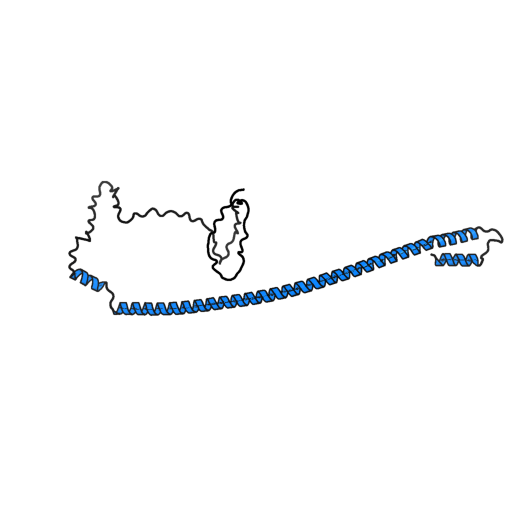ATOM 1322 C CA . ASP A 1 168 ? 4.453 -3.887 4.775 1.00 98.81 168 ASP A CA 1
ATOM 1323 C C . ASP A 1 168 ? 3.118 -3.173 5.004 1.00 98.81 168 ASP A C 1
ATOM 1325 O O . ASP A 1 168 ? 2.562 -3.202 6.101 1.00 98.81 168 ASP A O 1
ATOM 1329 N N . ILE A 1 169 ? 2.563 -2.545 3.961 1.00 98.81 169 ILE A N 1
ATOM 1330 C CA . ILE A 1 169 ? 1.275 -1.846 4.060 1.00 98.81 169 ILE A CA 1
ATOM 1331 C C . ILE A 1 169 ? 0.159 -2.830 4.414 1.00 98.81 169 ILE A C 1
ATOM 1333 O O . ILE A 1 169 ? -0.701 -2.517 5.236 1.00 98.81 169 ILE A O 1
ATOM 1337 N N . THR A 1 170 ? 0.161 -4.017 3.808 1.00 98.81 170 THR A N 1
ATOM 1338 C CA . THR A 1 170 ? -0.850 -5.042 4.084 1.00 98.81 170 THR A CA 1
ATOM 1339 C C . THR A 1 170 ? -0.741 -5.546 5.518 1.00 98.81 170 THR A C 1
ATOM 1341 O O . THR A 1 170 ? -1.766 -5.681 6.184 1.00 98.81 170 THR A O 1
ATOM 1344 N N . PHE A 1 171 ? 0.483 -5.769 6.003 1.00 98.81 171 PHE A N 1
ATOM 1345 C CA . PHE A 1 171 ? 0.752 -6.151 7.385 1.00 98.81 171 PHE A CA 1
ATOM 1346 C C . PHE A 1 171 ? 0.192 -5.110 8.358 1.00 98.81 171 PHE A C 1
ATOM 1348 O O . PHE A 1 171 ? -0.684 -5.433 9.156 1.00 98.81 171 PHE A O 1
ATOM 1355 N N . TRP A 1 172 ? 0.594 -3.843 8.225 1.00 98.81 172 TRP A N 1
ATOM 1356 C CA . TRP A 1 172 ? 0.152 -2.787 9.139 1.00 98.81 172 TRP A CA 1
ATOM 1357 C C . TRP A 1 172 ? -1.345 -2.510 9.064 1.00 98.81 172 TRP A C 1
ATOM 1359 O O . TRP A 1 172 ? -1.969 -2.229 10.083 1.00 98.81 172 TRP A O 1
ATOM 1369 N N . ARG A 1 173 ? -1.954 -2.626 7.881 1.00 98.81 173 ARG A N 1
ATOM 1370 C CA . ARG A 1 173 ? -3.410 -2.535 7.742 1.00 98.81 173 ARG A CA 1
ATOM 1371 C C . ARG A 1 173 ? -4.112 -3.628 8.551 1.00 98.81 173 ARG A C 1
ATOM 1373 O O . ARG A 1 173 ? -5.103 -3.339 9.212 1.00 98.81 173 ARG A O 1
ATOM 1380 N N . ASN A 1 174 ? -3.631 -4.867 8.471 1.00 98.75 174 ASN A N 1
ATOM 1381 C CA . ASN A 1 174 ? -4.227 -5.987 9.197 1.00 98.75 174 ASN A CA 1
ATOM 1382 C C . ASN A 1 174 ? -3.995 -5.858 10.712 1.00 98.75 174 ASN A C 1
ATOM 1384 O O . ASN A 1 174 ? -4.909 -6.132 11.487 1.00 98.75 174 ASN A O 1
ATOM 1388 N N . GLU A 1 175 ? -2.817 -5.386 11.123 1.00 98.81 175 GLU A N 1
ATOM 1389 C CA . GLU A 1 175 ? -2.500 -5.130 12.531 1.00 98.81 175 GLU A CA 1
ATOM 1390 C C . GLU A 1 175 ? -3.429 -4.059 13.119 1.00 98.81 175 GLU A C 1
ATOM 1392 O O . GLU A 1 175 ? -4.074 -4.278 14.140 1.00 98.81 175 GLU A O 1
ATOM 1397 N N . LEU A 1 176 ? -3.597 -2.932 12.415 1.00 98.81 176 LEU A N 1
ATOM 1398 C CA . LEU A 1 176 ? -4.515 -1.864 12.819 1.00 98.81 176 LEU A CA 1
ATOM 1399 C C . LEU A 1 176 ? -5.972 -2.331 12.886 1.00 98.81 176 LEU A C 1
ATOM 1401 O O . LEU A 1 176 ? -6.698 -1.922 13.787 1.00 98.81 176 LEU A O 1
ATOM 1405 N N . ALA A 1 177 ? -6.412 -3.167 11.941 1.00 98.81 177 ALA A N 1
ATOM 1406 C CA . ALA A 1 177 ? -7.761 -3.727 11.966 1.00 98.81 177 ALA A CA 1
ATOM 1407 C C . ALA A 1 177 ? -7.969 -4.630 13.193 1.00 98.81 177 ALA A C 1
ATOM 1409 O O . ALA A 1 177 ? -8.981 -4.506 13.878 1.00 98.81 177 ALA A O 1
ATOM 1410 N N . THR A 1 178 ? -6.983 -5.472 13.508 1.00 98.81 178 THR A N 1
ATOM 1411 C CA . THR A 1 178 ? -7.019 -6.365 14.675 1.00 98.81 178 THR A CA 1
ATOM 1412 C C . THR A 1 178 ? -7.057 -5.572 15.982 1.00 98.81 178 THR A C 1
ATOM 1414 O O . THR A 1 178 ? -7.859 -5.866 16.869 1.00 98.81 178 THR A O 1
ATOM 1417 N N . GLU A 1 179 ? -6.231 -4.531 16.098 1.00 98.75 179 GLU A N 1
ATOM 1418 C CA . GLU A 1 179 ? -6.202 -3.693 17.297 1.00 98.75 179 GLU A CA 1
ATOM 1419 C C . GLU A 1 179 ? -7.494 -2.881 17.457 1.00 98.75 179 GLU A C 1
ATOM 1421 O O . GLU A 1 179 ? -8.028 -2.761 18.560 1.00 98.75 179 GLU A O 1
ATOM 1426 N N . LEU A 1 180 ? -8.068 -2.394 16.352 1.00 98.81 180 LEU A N 1
ATOM 1427 C CA . LEU A 1 180 ? -9.370 -1.731 16.366 1.00 98.81 180 LEU A CA 1
ATOM 1428 C C . LEU A 1 180 ? -10.476 -2.668 16.873 1.00 98.81 180 LEU A C 1
ATOM 1430 O O . LEU A 1 180 ? -11.294 -2.256 17.696 1.00 98.81 180 LEU A O 1
ATOM 1434 N N . GLU A 1 181 ? -10.501 -3.923 16.421 1.00 98.81 181 GLU A N 1
ATOM 1435 C CA . GLU A 1 181 ? -11.461 -4.920 16.906 1.00 98.81 181 GLU A CA 1
ATOM 1436 C C . GLU A 1 181 ? -11.300 -5.181 18.411 1.00 98.81 181 GLU A C 1
ATOM 1438 O O . GLU A 1 181 ? -12.302 -5.216 19.134 1.00 98.81 181 GLU A O 1
ATOM 1443 N N . ARG A 1 182 ? -10.058 -5.283 18.912 1.00 98.75 182 ARG A N 1
ATOM 1444 C CA . ARG A 1 182 ? -9.789 -5.400 20.357 1.00 98.75 182 ARG A CA 1
ATOM 1445 C C . ARG A 1 182 ? -10.301 -4.191 21.133 1.00 98.75 182 ARG A C 1
ATOM 1447 O O . ARG A 1 182 ? -11.001 -4.371 22.128 1.00 98.75 182 ARG A O 1
ATOM 1454 N N . MET A 1 183 ? -10.005 -2.979 20.667 1.00 98.81 183 MET A N 1
ATOM 1455 C CA . MET A 1 183 ? -10.464 -1.746 21.308 1.00 98.81 183 MET A CA 1
ATOM 1456 C C . MET A 1 183 ? -11.992 -1.640 21.343 1.00 98.81 183 MET A C 1
ATOM 1458 O O . MET A 1 183 ? -12.557 -1.210 22.347 1.00 98.81 183 MET A O 1
ATOM 1462 N N . ILE A 1 184 ? -12.680 -2.033 20.266 1.00 98.81 184 ILE A N 1
ATOM 1463 C CA . ILE A 1 184 ? -14.149 -2.052 20.227 1.00 98.81 184 ILE A CA 1
ATOM 1464 C C . ILE A 1 184 ? -14.693 -3.051 21.254 1.00 98.81 184 ILE A C 1
ATOM 1466 O O . ILE A 1 184 ? -15.618 -2.720 21.997 1.00 98.81 184 ILE A O 1
ATOM 1470 N N . ALA A 1 185 ? -14.114 -4.252 21.329 1.00 98.75 185 ALA A N 1
ATOM 1471 C CA . ALA A 1 185 ? -14.523 -5.264 22.299 1.00 98.75 185 ALA A CA 1
ATOM 1472 C C . ALA A 1 185 ? -14.330 -4.785 23.748 1.00 98.75 185 ALA A C 1
ATOM 1474 O O . ALA A 1 185 ? -15.240 -4.918 24.568 1.00 98.75 185 ALA A O 1
ATOM 1475 N N . GLU A 1 186 ? -13.184 -4.173 24.053 1.00 98.75 186 GLU A N 1
ATOM 1476 C CA . GLU A 1 186 ? -12.910 -3.597 25.371 1.00 98.75 186 GLU A CA 1
ATOM 1477 C C . GLU A 1 186 ? -13.848 -2.426 25.688 1.00 98.75 186 GLU A C 1
ATOM 1479 O O . GLU A 1 186 ? -14.394 -2.351 26.788 1.00 98.75 186 GLU A O 1
ATOM 1484 N N . SER A 1 187 ? -14.111 -1.546 24.719 1.00 98.75 187 SER A N 1
ATOM 1485 C CA . SER A 1 187 ? -15.052 -0.438 24.891 1.00 98.75 187 SER A CA 1
ATOM 1486 C C . SER A 1 187 ? -16.455 -0.937 25.234 1.00 98.75 187 SER A C 1
ATOM 1488 O O . SER A 1 187 ? -17.078 -0.418 26.161 1.00 98.75 187 SER A O 1
ATOM 1490 N N . ASN A 1 188 ? -16.932 -1.982 24.552 1.00 98.75 188 ASN A N 1
ATOM 1491 C CA . ASN A 1 188 ? -18.223 -2.601 24.852 1.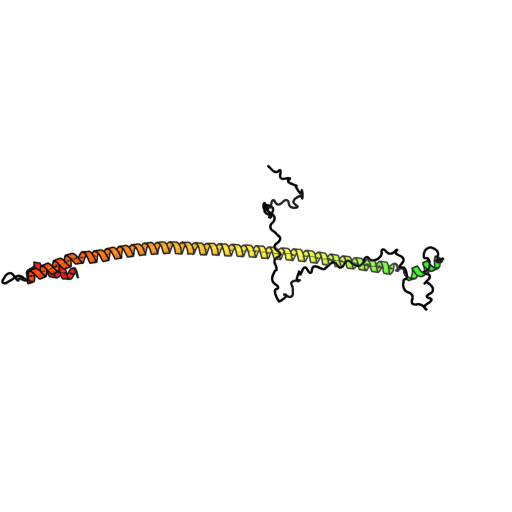00 98.75 188 ASN A CA 1
ATOM 1492 C C . ASN A 1 188 ? -18.246 -3.195 26.269 1.00 98.75 188 ASN A C 1
ATOM 1494 O O . ASN A 1 188 ? -19.181 -2.935 27.024 1.00 98.75 188 ASN A O 1
ATOM 1498 N N . LEU A 1 189 ? -17.188 -3.908 26.671 1.00 98.75 189 LEU A N 1
ATOM 1499 C CA . LEU A 1 189 ? -17.070 -4.449 28.028 1.00 98.75 189 LEU A CA 1
ATOM 1500 C C . LEU A 1 189 ? -17.096 -3.337 29.092 1.00 98.75 189 LEU A C 1
ATOM 1502 O O . LEU A 1 189 ? -17.779 -3.452 30.111 1.00 98.75 189 LEU A O 1
ATOM 1506 N N . LEU A 1 190 ? -16.388 -2.232 28.855 1.00 98.75 190 LEU A N 1
ATOM 1507 C CA . LEU A 1 190 ? -16.394 -1.076 29.752 1.00 98.75 190 LEU A CA 1
ATOM 1508 C C . LEU A 1 190 ? -17.767 -0.392 29.808 1.00 98.75 190 LEU A C 1
ATOM 1510 O O . LEU A 1 190 ? -18.194 0.055 30.871 1.00 98.75 190 LEU A O 1
ATOM 1514 N N . GLN A 1 191 ? -18.495 -0.331 28.694 1.00 98.75 191 GLN A N 1
ATOM 1515 C CA . GLN A 1 191 ? -19.859 0.197 28.688 1.00 98.75 191 GLN A CA 1
ATOM 1516 C C . GLN A 1 191 ? -20.815 -0.679 29.498 1.00 98.75 191 GLN A C 1
ATOM 1518 O O . GLN A 1 191 ? -21.636 -0.149 30.249 1.00 98.75 191 GLN A O 1
ATOM 1523 N N . ASP A 1 192 ? -20.701 -1.999 29.380 1.00 98.69 192 ASP A N 1
ATOM 1524 C CA . ASP A 1 192 ? -21.551 -2.926 30.122 1.00 98.69 192 ASP A CA 1
ATOM 1525 C C . ASP A 1 192 ? -21.230 -2.916 31.618 1.00 98.69 192 ASP A C 1
ATOM 1527 O O . ASP A 1 192 ? -22.148 -2.868 32.439 1.00 98.69 192 ASP A O 1
ATOM 1531 N N . THR A 1 193 ? -19.949 -2.851 31.996 1.00 98.62 193 THR A N 1
ATOM 1532 C CA . THR A 1 193 ? -19.562 -2.690 33.408 1.00 98.62 193 THR A CA 1
ATOM 1533 C C . THR A 1 193 ? -20.037 -1.354 33.974 1.00 98.62 193 THR A C 1
ATOM 1535 O O . THR A 1 193 ? -20.578 -1.328 35.079 1.00 98.62 193 THR A O 1
ATOM 1538 N N . ARG A 1 194 ? -19.945 -0.254 33.212 1.00 98.62 194 ARG A N 1
ATOM 1539 C CA . ARG A 1 194 ? -20.506 1.042 33.620 1.00 98.62 194 ARG A CA 1
ATOM 1540 C C . ARG A 1 194 ? -22.010 0.948 33.869 1.00 98.62 194 ARG A C 1
ATOM 1542 O O . ARG A 1 194 ? -22.470 1.379 34.920 1.00 98.62 194 ARG A O 1
ATOM 1549 N N . ARG A 1 195 ? -22.771 0.356 32.941 1.00 98.69 195 ARG A N 1
ATOM 1550 C CA . ARG A 1 195 ? -24.225 0.159 33.098 1.00 98.69 195 ARG A CA 1
ATOM 1551 C C . ARG A 1 195 ? -24.552 -0.689 34.325 1.00 98.69 195 ARG A C 1
ATOM 1553 O O . ARG A 1 195 ? -25.488 -0.368 35.051 1.00 98.69 195 ARG A O 1
ATOM 1560 N N . ALA A 1 196 ? -23.788 -1.754 34.567 1.00 98.62 196 ALA A N 1
ATOM 1561 C CA . ALA A 1 196 ? -23.968 -2.608 35.736 1.00 98.62 196 ALA A CA 1
ATOM 1562 C C . ALA A 1 196 ? -23.712 -1.848 37.047 1.00 98.62 196 ALA A C 1
ATOM 1564 O O . ALA A 1 196 ? -24.495 -1.983 37.982 1.00 98.62 196 ALA A O 1
ATOM 1565 N N . LEU A 1 197 ? -22.671 -1.011 37.102 1.00 98.44 197 LEU A N 1
ATOM 1566 C CA . LEU A 1 197 ? -22.371 -0.167 38.263 1.00 98.44 197 LEU A CA 1
ATOM 1567 C C . LEU A 1 197 ? -23.418 0.930 38.475 1.00 98.44 197 LEU A C 1
ATOM 1569 O O . LEU A 1 197 ? -23.857 1.147 39.599 1.00 98.44 197 LEU A O 1
ATOM 1573 N N . GLU A 1 198 ? -23.848 1.603 37.407 1.00 98.38 198 GLU A N 1
ATOM 1574 C CA . GLU A 1 198 ? -24.921 2.602 37.465 1.00 98.38 198 GLU A CA 1
ATOM 1575 C C . GLU A 1 198 ? -26.214 1.988 38.003 1.00 98.38 198 GLU A C 1
ATOM 1577 O O . GLU A 1 198 ? -26.869 2.594 38.851 1.00 98.38 198 GLU A O 1
ATOM 1582 N N . LYS A 1 199 ? -26.545 0.771 37.555 1.00 98.12 199 LYS A N 1
ATOM 1583 C CA . LYS A 1 199 ? -27.681 0.010 38.067 1.00 98.12 199 LYS A CA 1
ATOM 1584 C C . LYS A 1 199 ? -27.488 -0.385 39.529 1.00 98.12 199 LYS A C 1
ATOM 1586 O O . LYS A 1 199 ? -28.370 -0.105 40.322 1.00 98.12 199 LYS A O 1
ATOM 1591 N N . ALA A 1 200 ? -26.350 -0.970 39.901 1.00 97.19 200 ALA A N 1
ATOM 1592 C CA . ALA A 1 200 ? -26.081 -1.354 41.288 1.00 97.19 200 ALA A CA 1
ATOM 1593 C C . ALA A 1 200 ? -26.191 -0.152 42.238 1.00 97.19 200 ALA A C 1
ATOM 1595 O O . ALA A 1 200 ? -26.777 -0.258 43.308 1.00 97.19 200 ALA A O 1
ATOM 1596 N N . ARG A 1 201 ? -25.706 1.019 41.807 1.00 96.06 201 ARG A N 1
ATOM 1597 C CA . ARG A 1 201 ? -25.879 2.275 42.540 1.00 96.06 201 ARG A CA 1
ATOM 1598 C C . ARG A 1 201 ? -27.355 2.654 42.684 1.00 96.06 201 ARG A C 1
ATOM 1600 O O . ARG A 1 201 ? -27.773 3.009 43.775 1.00 96.06 201 ARG A O 1
ATOM 1607 N N . GLN A 1 202 ? -28.136 2.589 41.603 1.00 97.56 202 GLN A N 1
ATOM 1608 C CA . GLN A 1 202 ? -29.580 2.862 41.652 1.00 97.56 202 GLN A CA 1
ATOM 1609 C C . GLN A 1 202 ? -30.325 1.864 42.548 1.00 97.56 202 GLN A C 1
ATOM 1611 O O . GLN A 1 202 ? -31.224 2.270 43.274 1.00 97.56 202 GLN A O 1
ATOM 1616 N N . ASP A 1 203 ? -29.934 0.590 42.533 1.00 97.25 203 ASP A N 1
ATOM 1617 C CA . ASP A 1 203 ? -30.533 -0.468 43.349 1.00 97.25 203 ASP A CA 1
ATOM 1618 C C . ASP A 1 203 ? -30.259 -0.260 44.859 1.00 97.25 203 ASP A C 1
ATOM 1620 O O . ASP A 1 203 ? -31.033 -0.748 45.683 1.00 97.25 203 ASP A O 1
ATOM 1624 N N . CYS A 1 204 ? -29.222 0.503 45.238 1.00 96.69 204 CYS A N 1
ATOM 1625 C CA . CYS A 1 204 ? -28.955 0.904 46.628 1.00 96.69 204 CYS A CA 1
ATOM 1626 C C . CYS A 1 204 ? -29.845 2.061 47.129 1.00 96.69 204 CYS A C 1
ATOM 1628 O O . CYS A 1 204 ? -30.012 2.210 48.340 1.00 96.69 204 CYS A O 1
ATOM 1630 N N . GLU A 1 205 ? -30.444 2.863 46.241 1.00 97.12 205 GLU A N 1
ATOM 1631 C CA . GLU A 1 205 ? -31.260 4.024 46.638 1.00 97.12 205 GLU A CA 1
ATOM 1632 C C . GLU A 1 205 ? -32.562 3.621 47.371 1.00 97.12 205 GLU A C 1
ATOM 1634 O O . GLU A 1 205 ? -32.833 4.181 48.437 1.00 97.12 205 GLU A O 1
ATOM 1639 N N . PRO A 1 206 ? -33.367 2.638 46.900 1.00 97.81 206 PRO A N 1
ATOM 1640 C CA . PRO A 1 206 ? -34.561 2.199 47.624 1.00 97.81 206 PRO A CA 1
ATOM 1641 C C . PRO A 1 206 ? -34.306 1.680 49.050 1.00 97.81 206 PRO A C 1
ATOM 1643 O O . PRO A 1 206 ? -34.993 2.149 49.958 1.00 97.81 206 PRO A O 1
ATOM 1646 N N . PRO A 1 207 ? -33.360 0.749 49.312 1.00 97.38 207 PRO A N 1
ATOM 1647 C CA . PRO A 1 207 ? -33.103 0.298 50.678 1.00 97.38 207 PRO A CA 1
ATOM 1648 C C . PRO A 1 207 ? -32.555 1.423 51.565 1.00 97.38 207 PRO A C 1
ATOM 1650 O O . PRO A 1 207 ? -32.965 1.523 52.720 1.00 97.38 207 PRO A O 1
ATOM 1653 N N . LEU A 1 208 ? -31.728 2.332 51.029 1.00 97.56 208 LEU A N 1
ATOM 1654 C CA . LEU A 1 208 ? -31.279 3.516 51.767 1.00 97.56 208 LEU A CA 1
ATOM 1655 C C . LEU A 1 208 ? -32.461 4.408 52.178 1.00 97.56 208 LEU A C 1
ATOM 1657 O O . LEU A 1 208 ? -32.518 4.866 53.320 1.00 97.56 208 LEU A O 1
ATOM 1661 N N . HIS A 1 209 ? -33.413 4.635 51.271 1.00 97.88 209 HIS A N 1
ATOM 1662 C CA . HIS A 1 209 ? -34.621 5.406 51.557 1.00 97.88 209 HIS A CA 1
ATOM 1663 C C . HIS A 1 209 ? -35.478 4.744 52.646 1.00 97.88 209 HIS A C 1
ATOM 1665 O O . HIS A 1 209 ? -35.852 5.405 53.613 1.00 97.88 209 HIS A O 1
ATOM 1671 N N . ILE A 1 210 ? -35.711 3.430 52.550 1.00 98.12 210 ILE A N 1
ATOM 1672 C CA . ILE A 1 210 ? -36.469 2.663 53.552 1.00 98.12 210 ILE A CA 1
ATOM 1673 C C . ILE A 1 210 ? -35.783 2.727 54.922 1.00 98.12 210 ILE A C 1
ATOM 1675 O O . ILE A 1 210 ? -36.449 2.944 55.936 1.00 98.12 210 ILE A O 1
ATOM 1679 N N . ALA A 1 211 ? -34.458 2.573 54.976 1.00 98.00 211 ALA A N 1
ATOM 1680 C CA . ALA A 1 211 ? -33.696 2.657 56.219 1.00 98.00 211 ALA A CA 1
ATOM 1681 C C . ALA A 1 211 ? -33.816 4.053 56.863 1.00 98.00 211 ALA A C 1
ATOM 1683 O O . ALA A 1 211 ? -34.012 4.169 58.076 1.00 98.00 211 ALA A O 1
ATOM 1684 N N . GLN A 1 212 ? -33.783 5.118 56.054 1.00 97.50 212 GLN A N 1
ATOM 1685 C CA . GLN A 1 212 ? -34.006 6.492 56.516 1.00 97.50 212 GLN A CA 1
ATOM 1686 C C . GLN A 1 212 ? -35.437 6.716 57.031 1.00 97.50 212 GLN A C 1
ATOM 1688 O O . GLN A 1 212 ? -35.605 7.316 58.094 1.00 97.50 212 GLN A O 1
ATOM 1693 N N . GLU A 1 213 ? -36.464 6.207 56.343 1.00 98.06 213 GLU A N 1
ATOM 1694 C CA . GLU A 1 213 ? -37.856 6.270 56.818 1.00 98.06 213 GLU A CA 1
ATOM 1695 C C . GLU A 1 213 ? -38.052 5.494 58.131 1.00 98.06 213 GLU A C 1
ATOM 1697 O O . GLU A 1 213 ? -38.716 5.976 59.052 1.00 98.06 213 GLU A O 1
ATOM 1702 N N . CYS A 1 214 ? -37.427 4.321 58.271 1.00 97.62 214 CYS A N 1
ATOM 1703 C CA . CYS A 1 214 ? -37.458 3.545 59.512 1.00 97.62 214 CYS A CA 1
ATOM 1704 C C . CYS A 1 214 ? -36.888 4.337 60.697 1.00 97.62 214 CYS A C 1
ATOM 1706 O O . CYS A 1 214 ? -37.476 4.318 61.782 1.00 97.62 214 CYS A O 1
ATOM 1708 N N . LEU A 1 215 ? -35.767 5.040 60.501 1.00 97.31 215 LEU A N 1
ATOM 1709 C CA . LEU A 1 215 ? -35.191 5.923 61.521 1.00 97.31 215 LEU A CA 1
ATOM 1710 C C . LEU A 1 215 ? -36.118 7.100 61.829 1.00 97.31 215 LEU A C 1
ATOM 1712 O O . LEU A 1 215 ? -36.372 7.381 62.997 1.00 97.31 215 LEU A O 1
ATOM 1716 N N . TYR A 1 216 ? -36.699 7.728 60.805 1.00 97.50 216 TYR A N 1
ATOM 1717 C CA . TYR A 1 216 ? -37.657 8.819 60.984 1.00 97.50 216 TYR A CA 1
ATOM 1718 C C . TYR A 1 216 ? -38.871 8.402 61.833 1.00 97.50 216 TYR A C 1
ATOM 1720 O O . TYR A 1 216 ? -39.285 9.122 62.741 1.00 97.50 216 TYR A O 1
ATOM 1728 N N . HIS A 1 217 ? -39.443 7.219 61.595 1.00 97.12 217 HIS A N 1
ATOM 1729 C CA . HIS A 1 217 ? -40.548 6.709 62.412 1.00 97.12 217 HIS A CA 1
ATOM 1730 C C . HIS A 1 217 ? -40.130 6.350 63.842 1.00 97.12 217 HIS A C 1
ATOM 1732 O O . HIS A 1 217 ? -40.929 6.505 64.766 1.00 97.12 217 HIS A O 1
ATOM 1738 N N . ARG A 1 218 ? -38.896 5.873 64.037 1.00 96.12 218 ARG A N 1
ATOM 1739 C CA . ARG A 1 218 ? -38.337 5.576 65.364 1.00 96.12 218 ARG A CA 1
ATOM 1740 C C . ARG A 1 218 ? -38.145 6.840 66.198 1.00 96.12 218 ARG A C 1
ATOM 1742 O O . ARG A 1 218 ? -38.547 6.835 67.357 1.00 96.12 218 ARG A O 1
ATOM 1749 N N . GLU A 1 219 ? -37.651 7.914 65.589 1.00 96.06 219 GLU A N 1
ATOM 1750 C CA . GLU A 1 219 ? -37.494 9.231 66.225 1.00 96.06 219 GLU A CA 1
ATOM 1751 C C . GLU A 1 219 ? -38.840 9.822 66.690 1.00 96.06 219 GLU A C 1
ATOM 1753 O O . GLU A 1 219 ? -38.910 10.556 67.669 1.00 96.06 219 GLU A O 1
ATOM 1758 N N . ASN A 1 220 ? -39.942 9.459 66.023 1.00 96.06 220 ASN A N 1
ATOM 1759 C CA . ASN A 1 220 ? -41.292 9.922 66.359 1.00 96.06 220 ASN A CA 1
ATOM 1760 C C . ASN A 1 220 ? -41.974 9.147 67.509 1.00 96.06 220 ASN A C 1
ATOM 1762 O O . ASN A 1 220 ? -43.110 9.474 67.872 1.00 96.06 220 ASN A O 1
ATOM 1766 N N . ARG A 1 221 ? -41.342 8.108 68.076 1.00 96.50 221 ARG A N 1
ATOM 1767 C CA . ARG A 1 221 ? -41.887 7.385 69.243 1.00 96.50 221 ARG A CA 1
ATOM 1768 C C . ARG A 1 221 ? -41.933 8.306 70.467 1.00 96.50 221 ARG A C 1
ATOM 1770 O O . ARG A 1 221 ? -41.139 9.232 70.586 1.00 96.50 221 ARG A O 1
ATOM 1777 N N . GLN A 1 222 ? -42.870 8.069 71.389 1.00 96.25 222 GLN A N 1
ATOM 1778 C CA . GLN A 1 222 ? -43.091 8.959 72.536 1.00 96.25 222 GLN A CA 1
ATOM 1779 C C . GLN A 1 222 ? -42.866 8.275 73.882 1.00 96.25 222 GLN A C 1
ATOM 1781 O O . GLN A 1 222 ? -43.143 7.092 74.062 1.00 96.25 222 GLN A O 1
ATOM 1786 N N . GLY A 1 223 ? -42.406 9.062 74.856 1.00 95.25 223 GLY A N 1
ATOM 1787 C CA . GLY A 1 223 ? -42.224 8.610 76.231 1.00 95.25 223 GLY A CA 1
ATOM 1788 C C . GLY A 1 223 ? -41.216 7.469 76.333 1.00 95.25 223 GLY A C 1
ATOM 1789 O O . GLY A 1 223 ? -40.102 7.569 75.829 1.00 95.25 223 GLY A O 1
ATOM 1790 N N . ILE A 1 224 ? -41.614 6.386 77.001 1.00 93.00 224 ILE A N 1
ATOM 1791 C CA . ILE A 1 224 ? -40.746 5.231 77.263 1.00 93.00 224 ILE A CA 1
ATOM 1792 C C . ILE A 1 224 ? -40.399 4.418 76.006 1.00 93.00 224 ILE A C 1
ATOM 1794 O O . ILE A 1 224 ? -39.470 3.620 76.061 1.00 93.00 224 ILE A O 1
ATOM 1798 N N . ASP A 1 225 ? -41.115 4.619 74.894 1.00 93.81 225 ASP A N 1
ATOM 1799 C CA . ASP A 1 225 ? -40.889 3.898 73.635 1.00 93.81 225 ASP A CA 1
ATOM 1800 C C . ASP A 1 225 ? -39.808 4.553 72.748 1.00 93.81 225 ASP A C 1
ATOM 1802 O O . ASP A 1 225 ? -39.370 3.950 71.762 1.00 93.81 225 ASP A O 1
ATOM 1806 N N . LEU A 1 226 ? -39.346 5.766 73.090 1.00 95.50 226 LEU A N 1
ATOM 1807 C CA . LEU A 1 226 ? -38.211 6.426 72.438 1.00 95.50 226 LEU A CA 1
ATOM 1808 C C . LEU A 1 226 ? -36.896 5.884 73.018 1.00 95.50 226 LEU A C 1
ATOM 1810 O O . LEU A 1 226 ? -36.380 6.380 74.020 1.00 95.50 226 LEU A O 1
ATOM 1814 N N . VAL A 1 227 ? -36.375 4.820 72.406 1.00 93.69 227 VAL A N 1
ATOM 1815 C CA . VAL A 1 227 ? -35.252 4.038 72.940 1.00 93.69 227 VAL A CA 1
ATOM 1816 C C . VAL A 1 227 ? -34.192 3.801 71.873 1.00 93.69 227 VAL A C 1
ATOM 1818 O O . VAL A 1 227 ? -34.518 3.336 70.784 1.00 93.69 227 VAL A O 1
ATOM 1821 N N . HIS A 1 228 ? -32.925 3.998 72.257 1.00 93.94 228 HIS A N 1
ATOM 1822 C CA . HIS A 1 228 ? -31.738 3.599 71.491 1.00 93.94 228 HIS A CA 1
ATOM 1823 C C . HIS A 1 228 ? -31.515 2.083 71.541 1.00 93.94 228 HIS A C 1
ATOM 1825 O O . HIS A 1 228 ? -30.614 1.577 72.216 1.00 93.94 228 HIS A O 1
ATOM 1831 N N . ASP A 1 229 ? -32.391 1.342 70.869 1.00 95.00 229 ASP A N 1
ATOM 1832 C CA . ASP A 1 229 ? -32.363 -0.117 70.846 1.00 95.00 229 ASP A CA 1
ATOM 1833 C C . ASP A 1 229 ? -31.348 -0.678 69.824 1.00 95.00 229 ASP A C 1
ATOM 1835 O O . ASP A 1 229 ? -30.742 0.026 69.012 1.00 95.00 229 ASP A O 1
ATOM 1839 N N . GLN A 1 230 ? -31.142 -1.995 69.866 1.00 96.75 230 GLN A N 1
ATOM 1840 C CA . GLN A 1 230 ? -30.219 -2.683 68.956 1.00 96.75 230 GLN A CA 1
ATOM 1841 C C . GLN A 1 230 ? -30.633 -2.576 67.483 1.00 96.75 230 GLN A C 1
ATOM 1843 O O . GLN A 1 230 ? -29.779 -2.604 66.597 1.00 96.75 230 GLN A O 1
ATOM 1848 N N . ALA A 1 231 ? -31.932 -2.456 67.213 1.00 96.25 231 ALA A N 1
ATOM 1849 C CA . ALA A 1 231 ? -32.437 -2.351 65.855 1.00 96.25 231 ALA A CA 1
ATOM 1850 C C . ALA A 1 231 ? -32.180 -0.952 65.272 1.00 96.25 231 ALA A C 1
ATOM 1852 O O . ALA A 1 231 ? -31.786 -0.860 64.117 1.00 96.25 231 ALA A O 1
ATOM 1853 N N . GLU A 1 232 ? -32.290 0.121 66.057 1.00 96.44 232 GLU A N 1
ATOM 1854 C CA . GLU A 1 232 ? -31.852 1.460 65.650 1.00 96.44 232 GLU A CA 1
ATOM 1855 C C . GLU A 1 232 ? -30.358 1.481 65.308 1.00 96.44 232 GLU A C 1
ATOM 1857 O O . GLU A 1 232 ? -29.976 1.933 64.232 1.00 96.44 232 GLU A O 1
ATOM 1862 N N . GLN A 1 233 ? -29.511 0.899 66.165 1.00 97.12 233 GLN A N 1
ATOM 1863 C CA . GLN A 1 233 ? -28.068 0.790 65.907 1.00 97.12 233 GLN A CA 1
ATOM 1864 C C . GLN A 1 233 ? -27.738 -0.038 64.656 1.00 97.12 233 GLN A C 1
ATOM 1866 O O . GLN A 1 233 ? -26.704 0.176 64.020 1.00 97.12 233 GLN A O 1
ATOM 1871 N N . ALA A 1 234 ? -28.565 -1.029 64.319 1.00 97.56 234 ALA A N 1
ATOM 1872 C CA . ALA A 1 234 ? -28.413 -1.803 63.091 1.00 97.56 234 ALA A CA 1
ATOM 1873 C C . ALA A 1 234 ? -28.800 -0.975 61.854 1.00 97.56 234 ALA A C 1
ATOM 1875 O O . ALA A 1 234 ? -28.031 -0.946 60.897 1.00 97.56 234 ALA A O 1
ATOM 1876 N N . ILE A 1 235 ? -29.921 -0.245 61.904 1.00 97.31 235 ILE A N 1
ATOM 1877 C CA . ILE A 1 235 ? -30.392 0.595 60.791 1.00 97.31 235 ILE A CA 1
ATOM 1878 C C . ILE A 1 235 ? -29.438 1.778 60.550 1.00 97.31 235 ILE A C 1
ATOM 1880 O O . ILE A 1 235 ? -29.150 2.114 59.406 1.00 97.31 235 ILE A O 1
ATOM 1884 N N . LEU A 1 236 ? -28.870 2.382 61.601 1.00 97.25 236 LEU A N 1
ATOM 1885 C CA . LEU A 1 236 ? -27.848 3.430 61.458 1.00 97.25 236 LEU A CA 1
ATOM 1886 C C . LEU A 1 236 ? -26.603 2.927 60.711 1.00 97.25 236 LEU A C 1
ATOM 1888 O O . LEU A 1 236 ? -26.102 3.614 59.823 1.00 97.25 236 LEU A O 1
ATOM 1892 N N . ARG A 1 237 ? -26.139 1.709 61.025 1.00 97.38 237 ARG A N 1
ATOM 1893 C CA . ARG A 1 237 ? -25.036 1.058 60.299 1.00 97.38 237 ARG A CA 1
ATOM 1894 C C . ARG A 1 237 ? -25.413 0.721 58.859 1.00 97.38 237 ARG A C 1
ATOM 1896 O O . ARG A 1 237 ? -24.579 0.827 57.970 1.00 97.38 237 ARG A O 1
ATOM 1903 N N . GLU A 1 238 ? -26.652 0.306 58.610 1.00 97.00 238 GLU A N 1
ATOM 1904 C CA . GLU A 1 238 ? -27.155 0.069 57.253 1.00 97.00 238 GLU A CA 1
ATOM 1905 C C . GLU A 1 238 ? -27.122 1.354 56.411 1.00 97.00 238 GLU A C 1
ATOM 1907 O O . GLU A 1 238 ? -26.588 1.340 55.305 1.00 97.00 238 GLU A O 1
ATOM 1912 N N . VAL A 1 239 ? -27.583 2.483 56.960 1.00 97.00 239 VAL A N 1
ATOM 1913 C CA . VAL A 1 239 ? -27.507 3.798 56.297 1.00 97.00 239 VAL A CA 1
ATOM 1914 C C . VAL A 1 239 ? -26.063 4.226 56.035 1.00 97.00 239 VAL A C 1
ATOM 1916 O O . VAL A 1 239 ? -25.789 4.797 54.982 1.00 97.00 239 VAL A O 1
ATOM 1919 N N . GLU A 1 240 ? -25.143 3.976 56.970 1.00 96.31 240 GLU A N 1
ATOM 1920 C CA . GLU A 1 240 ? -23.714 4.261 56.783 1.00 96.31 240 GLU A CA 1
ATOM 1921 C C . GLU A 1 240 ? -23.108 3.430 55.644 1.00 96.31 240 GLU A C 1
ATOM 1923 O O . GLU A 1 240 ? -22.354 3.968 54.843 1.00 96.31 240 GLU A O 1
ATOM 1928 N N . ASN A 1 241 ? -23.470 2.149 55.532 1.00 95.00 241 ASN A N 1
ATOM 1929 C CA . ASN A 1 241 ? -22.939 1.252 54.502 1.00 95.00 241 ASN A CA 1
ATOM 1930 C C . ASN A 1 241 ? -23.529 1.486 53.101 1.00 95.00 241 ASN A C 1
ATOM 1932 O O . ASN A 1 241 ? -22.897 1.122 52.111 1.00 95.00 241 ASN A O 1
ATOM 1936 N N . LEU A 1 242 ? -24.756 2.008 53.010 1.00 93.81 242 LEU A N 1
ATOM 1937 C CA . LEU A 1 242 ? -25.458 2.237 51.740 1.00 93.81 242 LEU A CA 1
ATOM 1938 C C . LEU A 1 242 ? -25.223 3.637 51.145 1.00 93.81 242 LEU A C 1
ATOM 1940 O O . LEU A 1 242 ? -25.645 3.879 50.013 1.00 93.81 242 LEU A O 1
ATOM 1944 N N . ARG A 1 243 ? -24.596 4.552 51.893 1.00 84.94 243 ARG A N 1
ATOM 1945 C CA . ARG A 1 243 ? -24.192 5.891 51.429 1.00 84.94 243 ARG A CA 1
ATOM 1946 C C . ARG A 1 243 ? -22.825 5.875 50.756 1.00 84.94 243 ARG A C 1
ATOM 1948 O O . ARG A 1 243 ? -22.662 6.672 49.806 1.00 84.94 243 ARG A O 1
#

InterPro domains:
  IPR000435 Tektins [PTHR19960] (101-243)
  IPR048256 Tektin-like [PF03148] (115-242)

pLDDT: mean 77.08, std 23.56, range [36.38, 98.81]

Organism: NCBI:txid320908